Protein AF-A0A5J4UKN9-F1 (afdb_monomer_lite)

Secondary structure (DSSP, 8-state):
------------EEE-TTT--EEEGGGHHHHHHHHHS--------------PPPPP------PPPPPPPPP----PPPPPPP--------------------------EEEEEEEGGGTT-EEEEES--TT-BHHHHHHHHHHHTTEEEEEEEEE-TTSPEEEEEEETTEEEE-TTSS---B--STTSSPEEEEEEEEEETTEEEEESSTTS-SEEEEE--TT-BHHHHHHHHHHHH---GGG-EEEEEETTEEEE--TTSBTGGGT--TT--EEEE-S-EEEEEE-TTSPEEEEEE-TT-BHHHHHHHHHHHTT---TTEEEEETTEEPPTTSBGGG----TTT--EEEEE---------GGGG--

Foldseek 3Di:
DDDPDDDPPDAFWDADPVPRDTDRLVCNVVVVVVVVPPPDDDDDDDDDDDDDDDDDDDDDDDDDDDDDDDDDDDDDDDDDDDDDDDDDDDDDDDDDPDDPPPPPPDWQKAKEAETDPRHPDIDIDTDDDQQDFVQNVVLVVCVVQQFQWWWKWWQAPSRDIWIFTAGNVGTPDTPCVVPSDGNPPRSPPHIYMYTQDTAHPQWAWEAADPVSNDIDTFRDDQQDFPLVSLVSVCVVVVDDSQLWFKWWDDPPDTDTGARGDGNVVVVHDRDTYMYTDRAWDWAWEQEPVRDIDIDTFGQNAFQLNVLVVRCVVVVHDLPQKAKDKPNHGDDRRDGNSRDDDDRPPIYIYIDGDDDDDDDDDPVVVPD

Sequence (367 aa):
MLKKTSVEIAADLIPCETCRKQIPFSQYQEHYNSHLAPRRGRPERAQHIQLPAPKQDRKSQIIPPPFPKQQLQILTQQTITQSKSMVLGPKPKEVQPQIPKQRITFKAVLNIAFVGDRTGQSMQMENINQKMTYVDVANYILQQLDAEFIKMSFVAENGNAIQLYMNRQGIKEGNGQERVELLTGFFSTQLSCKVNKCIPRGQILVYLDEDMTKYVGIPFQVEDKIVELKRKISQKLSIPVEKQRMELKLGYKKVVLQNNSLLRDKQISQDSEIFLLTEPRDIQIRMPNSQTVKLSVQNDEKVGDVSIRACREAKINPDGLFLYKDKIKLDENLIMGDLEWDRWHDDFTIEKKMIFVIVKTPEEEKS

Structure (mmCIF, N/CA/C/O backbone):
data_AF-A0A5J4UKN9-F1
#
_entry.id   AF-A0A5J4UKN9-F1
#
loop_
_atom_site.group_PDB
_atom_site.id
_atom_site.type_symbol
_atom_site.label_atom_id
_atom_site.label_alt_id
_atom_site.label_comp_id
_atom_site.label_asym_id
_atom_site.label_entity_id
_atom_site.label_seq_id
_atom_site.pdbx_PDB_ins_code
_atom_site.Cartn_x
_atom_site.Cartn_y
_atom_site.Cartn_z
_atom_site.occupancy
_atom_site.B_iso_or_equiv
_atom_site.auth_seq_id
_atom_site.auth_comp_id
_atom_site.auth_asym_id
_atom_site.auth_atom_id
_atom_site.pdbx_PDB_model_num
ATOM 1 N N . MET A 1 1 ? -5.752 29.432 -11.436 1.00 35.78 1 MET A N 1
ATOM 2 C CA . MET A 1 1 ? -5.407 29.747 -10.032 1.00 35.78 1 MET A CA 1
ATOM 3 C C . MET A 1 1 ? -6.427 29.081 -9.120 1.00 35.78 1 MET A C 1
ATOM 5 O O . MET A 1 1 ? -7.525 29.598 -8.966 1.00 35.78 1 MET A O 1
ATOM 9 N N . LEU A 1 2 ? -6.114 27.893 -8.600 1.00 31.00 2 LEU A N 1
ATOM 10 C CA . LEU A 1 2 ? -7.005 27.147 -7.706 1.00 31.00 2 LEU A CA 1
ATOM 11 C C . LEU A 1 2 ? -6.729 27.575 -6.261 1.00 31.00 2 LEU A C 1
ATOM 13 O O . LEU A 1 2 ? -5.606 27.445 -5.774 1.00 31.00 2 LEU A O 1
ATOM 17 N N . LYS A 1 3 ? -7.749 28.136 -5.603 1.00 35.16 3 LYS A N 1
ATOM 18 C CA . LYS A 1 3 ? -7.718 28.505 -4.185 1.00 35.16 3 LYS A CA 1
ATOM 19 C C . LYS A 1 3 ? -7.551 27.229 -3.353 1.00 35.16 3 LYS A C 1
ATOM 21 O O . LYS A 1 3 ? -8.401 26.346 -3.410 1.00 35.16 3 LYS A O 1
ATOM 26 N N . LYS A 1 4 ? -6.455 27.138 -2.593 1.00 33.44 4 LYS A N 1
ATOM 27 C CA . LYS A 1 4 ? -6.298 26.160 -1.509 1.00 33.44 4 LYS A CA 1
ATOM 28 C C . LYS A 1 4 ? -7.319 26.502 -0.428 1.00 33.44 4 LYS A C 1
ATOM 30 O O . LYS A 1 4 ? -7.150 27.492 0.277 1.00 33.44 4 LYS A O 1
ATOM 35 N N . THR A 1 5 ? -8.373 25.705 -0.317 1.00 37.69 5 THR A N 1
ATOM 36 C CA . THR A 1 5 ? -9.265 25.738 0.840 1.00 37.69 5 THR A CA 1
ATOM 37 C C . THR A 1 5 ? -8.635 24.849 1.902 1.00 37.69 5 THR A C 1
ATOM 39 O O . THR A 1 5 ? -8.640 23.625 1.780 1.00 37.69 5 THR A O 1
ATOM 42 N N . SER A 1 6 ? -8.006 25.465 2.898 1.00 33.69 6 SER A N 1
ATOM 43 C CA . SER A 1 6 ? -7.523 24.787 4.098 1.00 33.69 6 SER A CA 1
ATOM 44 C C . SER A 1 6 ? -8.730 24.189 4.816 1.00 33.69 6 SER A C 1
ATOM 46 O O . SER A 1 6 ? -9.582 24.925 5.307 1.00 33.69 6 SER A O 1
ATOM 48 N N . VAL A 1 7 ? -8.841 22.864 4.839 1.00 38.16 7 VAL A N 1
ATOM 49 C CA . VAL A 1 7 ? -9.807 22.179 5.698 1.00 38.16 7 VAL A CA 1
ATOM 50 C C . VAL A 1 7 ? -9.222 22.218 7.108 1.00 38.16 7 VAL A C 1
ATOM 52 O O . VAL A 1 7 ? -8.273 21.494 7.402 1.00 38.16 7 VAL A O 1
ATOM 55 N N . GLU A 1 8 ? -9.731 23.112 7.956 1.00 41.47 8 GLU A N 1
ATOM 56 C CA . GLU A 1 8 ? -9.491 23.048 9.398 1.00 41.47 8 GLU A CA 1
ATOM 57 C C . GLU A 1 8 ? -10.125 21.757 9.919 1.00 41.47 8 GLU A C 1
ATOM 59 O O . GLU A 1 8 ? -11.346 21.622 9.992 1.00 41.47 8 GLU A O 1
ATOM 64 N N . ILE A 1 9 ? -9.283 20.775 10.237 1.00 46.12 9 ILE A N 1
ATOM 65 C CA . ILE A 1 9 ? -9.699 19.586 10.974 1.00 46.12 9 ILE A CA 1
ATOM 66 C C . ILE A 1 9 ? -10.078 20.085 12.368 1.00 46.12 9 ILE A C 1
ATOM 68 O O . ILE A 1 9 ? -9.205 20.463 13.150 1.00 46.12 9 ILE A O 1
ATOM 72 N N . ALA A 1 10 ? -11.380 20.147 12.651 1.00 54.09 10 ALA A N 1
ATOM 73 C CA . ALA A 1 10 ? -11.881 20.460 13.980 1.00 54.09 10 ALA A CA 1
ATOM 74 C C . ALA A 1 10 ? -11.234 19.484 14.970 1.00 54.09 10 ALA A C 1
ATOM 76 O O . ALA A 1 10 ? -11.374 18.270 14.834 1.00 54.09 10 ALA A O 1
ATOM 77 N N . ALA A 1 11 ? -10.455 20.009 15.915 1.00 66.12 11 ALA A N 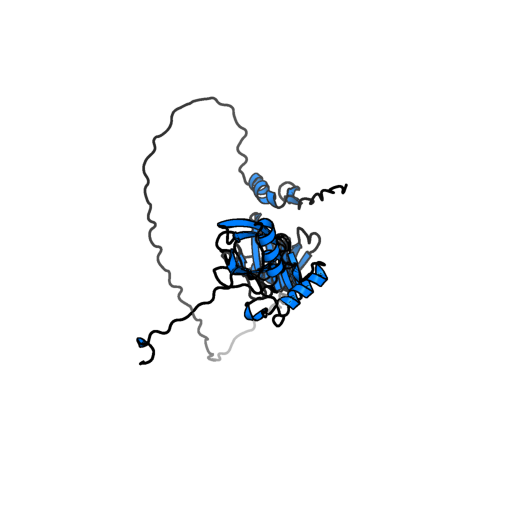1
ATOM 78 C CA . ALA A 1 11 ? -9.794 19.181 16.909 1.00 66.12 11 ALA A CA 1
ATOM 79 C C . ALA A 1 11 ? -10.853 18.390 17.696 1.00 66.12 11 ALA A C 1
ATOM 81 O O . ALA A 1 11 ? -11.825 18.976 18.169 1.00 66.12 11 ALA A O 1
ATOM 82 N N . ASP A 1 12 ? -10.657 17.076 17.841 1.00 84.75 12 ASP A N 1
ATOM 83 C CA . ASP A 1 12 ? -11.484 16.205 18.686 1.00 84.75 12 ASP A CA 1
ATOM 84 C C . ASP A 1 12 ? -11.410 16.701 20.145 1.00 84.75 12 ASP A C 1
ATOM 86 O O . ASP A 1 12 ? -10.475 16.359 20.876 1.00 84.75 12 ASP A O 1
ATOM 90 N N . LEU A 1 13 ? -12.353 17.548 20.566 1.00 88.81 13 LEU A N 1
ATOM 91 C CA . LEU A 1 13 ? -12.444 18.066 21.932 1.00 88.81 13 LEU A CA 1
ATOM 92 C C . LEU A 1 13 ? -13.276 17.116 22.807 1.00 88.81 13 LEU A C 1
ATOM 94 O O . LEU A 1 13 ? -14.374 16.716 22.425 1.00 88.81 13 LEU A O 1
ATOM 98 N N . ILE A 1 14 ? -12.773 16.794 24.000 1.00 88.56 14 ILE A N 1
ATOM 99 C CA . ILE A 1 14 ? -13.484 16.042 25.045 1.00 88.56 14 ILE A CA 1
ATOM 100 C C . ILE A 1 14 ? -13.574 16.893 26.325 1.00 88.56 14 ILE A C 1
ATOM 102 O O . ILE A 1 14 ? -12.585 17.539 26.695 1.00 88.56 14 ILE A O 1
ATOM 106 N N . PRO A 1 15 ? -14.718 16.908 27.039 1.00 90.25 15 PRO A N 1
ATOM 107 C CA . PRO A 1 15 ? -14.847 17.650 28.289 1.00 90.25 15 PRO A CA 1
ATOM 108 C C . PRO A 1 15 ? -14.078 16.974 29.434 1.00 90.25 15 PRO A C 1
ATOM 110 O O . PRO A 1 15 ? -14.243 15.788 29.695 1.00 90.25 15 PRO A O 1
ATOM 113 N N . CYS A 1 16 ? -13.269 17.744 30.166 1.00 91.06 16 CYS A N 1
ATOM 114 C CA . CYS A 1 16 ? -12.619 17.285 31.394 1.00 91.06 16 CYS A CA 1
ATOM 115 C C . CYS A 1 16 ? -13.633 17.139 32.536 1.00 91.06 16 CYS A C 1
ATOM 117 O O . CYS A 1 16 ? -14.316 18.101 32.885 1.00 91.06 16 CYS A O 1
ATOM 119 N N . GLU A 1 17 ? -13.671 15.983 33.192 1.00 86.19 17 GLU A N 1
ATOM 120 C CA . GLU A 1 17 ? -14.607 15.725 34.298 1.00 86.19 17 GLU A CA 1
ATOM 121 C C . GLU A 1 17 ? -14.341 16.598 35.538 1.00 86.19 17 GLU A C 1
ATOM 123 O O . GLU A 1 17 ? -15.277 17.012 36.222 1.00 86.19 17 GLU A O 1
ATOM 128 N N . THR A 1 18 ? -13.079 16.962 35.790 1.00 89.81 18 THR A N 1
ATOM 129 C CA . THR A 1 18 ? -12.681 17.755 36.965 1.00 89.81 18 THR A CA 1
ATOM 130 C C . THR A 1 18 ? -13.000 19.243 36.817 1.00 89.81 18 THR A C 1
ATOM 132 O O . THR A 1 18 ? -13.413 19.888 37.779 1.00 89.81 18 THR A O 1
ATOM 135 N N . CYS A 1 19 ? -12.797 19.824 35.627 1.00 93.75 19 CYS A N 1
ATOM 136 C CA . CYS A 1 19 ? -12.916 21.277 35.423 1.00 93.75 19 CYS A CA 1
ATOM 137 C C . CYS A 1 19 ? -13.874 21.709 34.304 1.00 93.75 19 CYS A C 1
ATOM 139 O O . CYS A 1 19 ? -14.034 22.908 34.075 1.00 93.75 19 CYS A O 1
ATOM 141 N N . ARG A 1 20 ? -14.506 20.756 33.609 1.00 91.50 20 ARG A N 1
ATOM 142 C CA . ARG A 1 20 ? -15.480 20.948 32.517 1.00 91.50 20 ARG A CA 1
ATOM 143 C C . ARG A 1 20 ? -14.973 21.721 31.294 1.00 91.50 20 ARG A C 1
ATOM 145 O O . ARG A 1 20 ? -15.771 22.130 30.455 1.00 91.50 20 ARG A O 1
ATOM 152 N N . LYS A 1 21 ? -13.658 21.918 31.161 1.00 92.81 21 LYS A N 1
ATOM 153 C CA . LYS A 1 21 ? -13.055 22.513 29.958 1.00 92.81 21 LYS A CA 1
ATOM 154 C C . LYS A 1 21 ? -13.048 21.508 28.807 1.00 92.81 21 LYS A C 1
ATOM 156 O O . LYS A 1 21 ? -12.831 20.324 29.039 1.00 92.81 21 LYS A O 1
ATOM 161 N N . GLN A 1 22 ? -13.246 21.999 27.586 1.00 94.12 22 GLN A N 1
ATOM 162 C CA . GLN A 1 22 ? -13.090 21.223 26.355 1.00 94.12 22 GLN A CA 1
ATOM 163 C C . GLN A 1 22 ? -11.601 21.113 26.016 1.00 94.12 22 GLN A C 1
ATOM 165 O O . GLN A 1 22 ? -10.953 22.136 25.794 1.00 94.12 22 GLN A O 1
ATOM 170 N N . ILE A 1 23 ? -11.053 19.899 26.020 1.00 93.12 23 ILE A N 1
ATOM 171 C CA . ILE A 1 23 ? -9.620 19.640 25.836 1.00 93.12 23 ILE A CA 1
ATOM 172 C C . ILE A 1 23 ? -9.425 18.757 24.600 1.00 93.12 23 ILE A C 1
ATOM 174 O O . ILE A 1 23 ? -10.137 17.760 24.472 1.00 93.12 23 ILE A O 1
ATOM 178 N N . PRO A 1 24 ? -8.474 19.064 23.699 1.00 92.19 24 PRO A N 1
ATOM 179 C CA . PRO A 1 24 ? -8.130 18.160 22.606 1.00 92.19 24 PRO A CA 1
ATOM 180 C C . PRO A 1 24 ? -7.752 16.774 23.133 1.00 92.19 24 PRO A C 1
ATOM 182 O O . PRO A 1 24 ? -6.987 16.671 24.093 1.00 92.19 24 PRO A O 1
ATOM 185 N N . PHE A 1 25 ? -8.229 15.705 22.490 1.00 85.69 25 PHE A N 1
ATOM 186 C CA . PHE A 1 25 ? -7.988 14.327 22.936 1.00 85.69 25 PHE A CA 1
ATOM 187 C C . PHE A 1 25 ? -6.499 14.026 23.167 1.00 85.69 25 PHE A C 1
ATOM 189 O O . PHE A 1 25 ? -6.131 13.406 24.162 1.00 85.69 25 PHE A O 1
ATOM 196 N N . SER A 1 26 ? -5.626 14.535 22.294 1.00 84.19 26 SER A N 1
ATOM 197 C CA . SER A 1 26 ? -4.169 14.383 22.399 1.00 84.19 26 SER A CA 1
ATOM 198 C C . SER A 1 26 ? -3.547 15.050 23.632 1.00 84.19 26 SER A C 1
ATOM 200 O O . SER A 1 26 ? -2.458 14.659 24.039 1.00 84.19 26 SER A O 1
ATOM 202 N N . GLN A 1 27 ? -4.221 16.033 24.235 1.00 92.25 27 GLN A N 1
ATOM 203 C CA . GLN A 1 27 ? -3.745 16.806 25.389 1.00 92.25 27 GLN A CA 1
ATOM 204 C C . GLN A 1 27 ? -4.460 16.429 26.696 1.00 92.25 27 GLN A C 1
ATOM 206 O O . GLN A 1 27 ? -4.145 16.976 27.756 1.00 92.25 27 GLN A O 1
ATOM 211 N N . TYR A 1 28 ? -5.419 15.496 26.653 1.00 90.38 28 TYR A N 1
ATOM 212 C CA . TYR A 1 28 ? -6.246 15.168 27.813 1.00 90.38 28 TYR A CA 1
ATOM 213 C C . TYR A 1 28 ? -5.419 14.629 28.990 1.00 90.38 28 TYR A C 1
ATOM 215 O O . TYR A 1 28 ? -5.652 15.032 30.127 1.00 90.38 28 TYR A O 1
ATOM 223 N N . GLN A 1 29 ? -4.405 13.793 28.736 1.00 83.38 29 GLN A N 1
ATOM 224 C CA . GLN A 1 29 ? -3.554 13.233 29.796 1.00 83.38 29 GLN A CA 1
ATOM 225 C C . GLN A 1 29 ? -2.730 14.309 30.516 1.00 83.38 29 GLN A C 1
ATOM 227 O O . GLN A 1 29 ? -2.662 14.324 31.744 1.00 83.38 29 GLN A O 1
ATOM 232 N N . GLU A 1 30 ? -2.111 15.221 29.766 1.00 89.19 30 GLU A N 1
ATOM 233 C CA . GLU A 1 30 ? -1.330 16.321 30.338 1.00 89.19 30 GLU A CA 1
ATOM 234 C C . GLU A 1 30 ? -2.228 17.245 31.170 1.00 89.19 30 GLU A C 1
ATOM 236 O O . GLU A 1 30 ? -1.898 17.601 32.305 1.00 89.19 30 GLU A O 1
ATOM 241 N N . HIS A 1 31 ? -3.421 17.544 30.652 1.00 93.94 31 HIS A N 1
ATOM 242 C CA . HIS A 1 31 ? -4.433 18.292 31.379 1.00 93.94 31 HIS A CA 1
ATOM 243 C C . HIS A 1 31 ? -4.889 17.572 32.659 1.00 93.94 31 HIS A C 1
ATOM 245 O O . HIS A 1 31 ? -4.967 18.194 33.718 1.00 93.94 31 HIS A O 1
ATOM 251 N N . TYR A 1 32 ? -5.162 16.269 32.598 1.00 90.62 32 TYR A N 1
ATOM 252 C CA . TYR A 1 32 ? -5.580 15.470 33.752 1.00 90.62 32 TYR A CA 1
ATOM 253 C C . TYR A 1 32 ? -4.502 15.441 34.843 1.00 90.62 32 TYR A C 1
ATOM 255 O O . TYR A 1 32 ? -4.793 15.682 36.016 1.00 90.62 32 TYR A O 1
ATOM 263 N N . ASN A 1 33 ? -3.236 15.275 34.452 1.00 88.06 33 ASN A N 1
ATOM 264 C CA . ASN A 1 33 ? -2.096 15.310 35.368 1.00 88.06 33 ASN A CA 1
ATOM 265 C C . ASN A 1 33 ? -1.963 16.659 36.099 1.00 88.06 33 ASN A C 1
ATOM 267 O O . ASN A 1 33 ? -1.509 16.691 37.244 1.00 88.06 33 ASN A O 1
ATOM 271 N N . SER A 1 34 ? -2.404 17.766 35.487 1.00 92.62 34 SER A N 1
ATOM 272 C CA . SER A 1 34 ? -2.417 19.084 36.142 1.00 92.62 34 SER A CA 1
ATOM 273 C C . SER A 1 34 ? -3.373 19.158 37.342 1.00 92.62 34 SER A C 1
ATOM 275 O O . SER A 1 34 ? -3.136 19.946 38.256 1.00 92.62 34 SER A O 1
ATOM 277 N N . HIS A 1 35 ? -4.410 18.309 37.385 1.00 91.19 35 HIS A N 1
ATOM 278 C CA . HIS A 1 35 ? -5.321 18.198 38.533 1.00 91.19 35 HIS A CA 1
ATOM 279 C C . HIS A 1 35 ? -4.769 17.296 39.638 1.00 91.19 35 HIS A C 1
ATOM 281 O O . HIS A 1 35 ? -5.090 17.501 40.806 1.00 91.19 35 HIS A O 1
ATOM 287 N N . LEU A 1 36 ? -3.943 16.309 39.275 1.00 83.06 36 LEU A N 1
ATOM 288 C CA . LEU A 1 36 ? -3.308 15.386 40.220 1.00 83.06 36 LEU A CA 1
ATOM 289 C C . LEU A 1 36 ? -2.081 15.987 40.908 1.00 83.06 36 LEU A C 1
ATOM 291 O O . LEU A 1 36 ? -1.686 15.524 41.980 1.00 83.06 36 LEU A O 1
ATOM 295 N N . ALA A 1 37 ? -1.460 17.003 40.303 1.00 76.50 37 ALA A N 1
ATOM 296 C CA . ALA A 1 37 ? -0.334 17.684 40.913 1.00 76.50 37 ALA A CA 1
ATOM 297 C C . ALA A 1 37 ? -0.777 18.300 42.256 1.00 76.50 37 ALA A C 1
ATOM 299 O O . ALA A 1 37 ? -1.713 19.108 42.278 1.00 76.50 37 ALA A O 1
ATOM 300 N N . PRO A 1 38 ? -0.127 17.958 43.388 1.00 62.75 38 PRO A N 1
ATOM 301 C CA . PRO A 1 38 ? -0.438 18.586 44.662 1.00 62.75 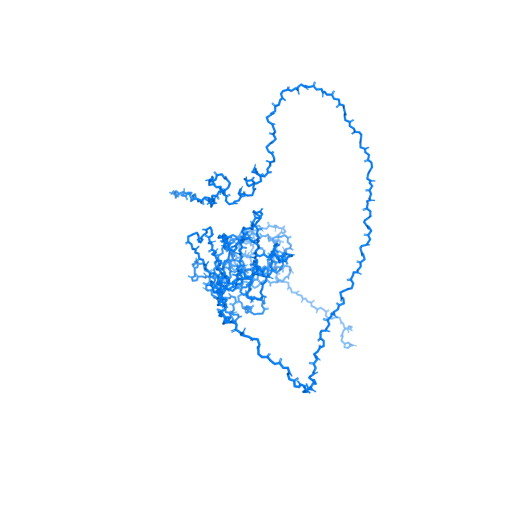38 PRO A CA 1
ATOM 302 C C . PRO A 1 38 ? -0.287 20.091 44.480 1.00 62.75 38 PRO A C 1
ATOM 304 O O . PRO A 1 38 ? 0.728 20.539 43.940 1.00 62.75 38 PRO A O 1
ATOM 307 N N . ARG A 1 39 ? -1.304 20.859 44.898 1.00 53.78 39 ARG A N 1
ATOM 308 C CA . ARG A 1 39 ? -1.273 22.326 44.910 1.00 53.78 39 ARG A CA 1
ATOM 309 C C . ARG A 1 39 ? -0.045 22.759 45.705 1.00 53.78 39 ARG A C 1
ATOM 311 O O . ARG A 1 39 ? -0.112 22.896 46.924 1.00 53.78 39 ARG A O 1
ATOM 318 N N . ARG A 1 40 ? 1.096 22.924 45.030 1.00 48.59 40 ARG A N 1
ATOM 319 C CA . ARG A 1 40 ? 2.296 23.473 45.646 1.00 48.59 40 ARG A CA 1
ATOM 320 C C . ARG A 1 40 ? 1.904 24.864 46.099 1.00 48.59 40 ARG A C 1
ATOM 322 O O . ARG A 1 40 ? 1.420 25.670 45.303 1.00 48.59 40 ARG A O 1
ATOM 329 N N . GLY A 1 41 ? 2.019 25.065 47.407 1.00 45.50 41 GLY A N 1
ATOM 330 C CA . GLY A 1 41 ? 1.724 26.322 48.058 1.00 45.50 41 GLY A CA 1
ATOM 331 C C . GLY A 1 41 ? 2.356 27.477 47.294 1.00 45.50 41 GLY A C 1
ATOM 332 O O . GLY A 1 41 ? 3.461 27.380 46.761 1.00 45.50 41 GLY A O 1
ATOM 333 N N . ARG A 1 42 ? 1.575 28.549 47.226 1.00 43.06 42 ARG A N 1
ATOM 334 C CA . ARG A 1 42 ? 1.957 29.920 46.891 1.00 43.06 42 ARG A CA 1
ATOM 335 C C . ARG A 1 42 ? 3.453 30.175 47.191 1.00 43.06 42 ARG A C 1
ATOM 337 O O . ARG A 1 42 ? 3.863 29.925 48.321 1.00 43.06 42 ARG A O 1
ATOM 344 N N . PRO A 1 43 ? 4.263 30.667 46.237 1.00 42.50 43 PRO A N 1
ATOM 345 C CA . PRO A 1 43 ? 5.682 30.885 46.485 1.00 42.50 43 PRO A CA 1
ATOM 346 C C . PRO A 1 43 ? 5.867 32.067 47.443 1.00 42.50 43 PRO A C 1
ATOM 348 O O . PRO A 1 43 ? 5.555 33.210 47.102 1.00 42.50 43 PRO A O 1
ATOM 351 N N . GLU A 1 44 ? 6.374 31.791 48.644 1.00 37.84 44 GLU A N 1
ATOM 352 C CA . GLU A 1 44 ? 6.987 32.810 49.490 1.00 37.84 44 GLU A CA 1
ATOM 353 C C . GLU A 1 44 ? 8.339 33.226 48.899 1.00 37.84 44 GLU A C 1
ATOM 355 O O . GLU A 1 44 ? 9.157 32.408 48.476 1.00 37.84 44 GLU A O 1
ATOM 360 N N . ARG A 1 45 ? 8.550 34.542 48.851 1.00 45.78 45 ARG A N 1
ATOM 361 C CA . ARG A 1 45 ? 9.815 35.196 48.512 1.00 45.78 45 ARG A CA 1
ATOM 362 C C . ARG A 1 45 ? 10.881 34.876 49.569 1.00 45.78 45 ARG A C 1
ATOM 364 O O . ARG A 1 45 ? 10.731 35.322 50.698 1.00 45.78 45 ARG A O 1
ATOM 371 N N . ALA A 1 46 ? 11.999 34.270 49.171 1.00 37.22 46 ALA A N 1
ATOM 372 C CA . ALA A 1 46 ? 13.325 34.454 49.787 1.00 37.22 46 ALA A CA 1
ATOM 373 C C . ALA A 1 46 ? 14.395 33.917 48.813 1.00 37.22 46 ALA A C 1
ATOM 375 O O . ALA A 1 46 ? 14.344 32.763 48.409 1.00 37.22 46 ALA A O 1
ATOM 376 N N . GLN A 1 47 ? 15.132 34.804 48.144 1.00 37.31 47 GLN A N 1
ATOM 377 C CA . GLN A 1 47 ? 16.500 35.243 48.463 1.00 37.31 47 GLN A CA 1
ATOM 378 C C . GLN A 1 47 ? 17.608 34.238 48.092 1.00 37.31 47 GLN A C 1
ATOM 380 O O . GLN A 1 47 ? 17.703 33.127 48.598 1.00 37.31 47 GLN A O 1
ATOM 385 N N . HIS A 1 48 ? 18.445 34.718 47.169 1.00 41.09 48 HIS A N 1
ATOM 386 C CA . HIS A 1 48 ? 19.686 34.150 46.659 1.00 41.09 48 HIS A CA 1
ATOM 387 C C . HIS A 1 48 ? 20.645 33.701 47.769 1.00 41.09 48 HIS A C 1
ATOM 389 O O . HIS A 1 48 ? 21.127 34.540 48.524 1.00 41.09 48 HIS A O 1
ATOM 395 N N . ILE A 1 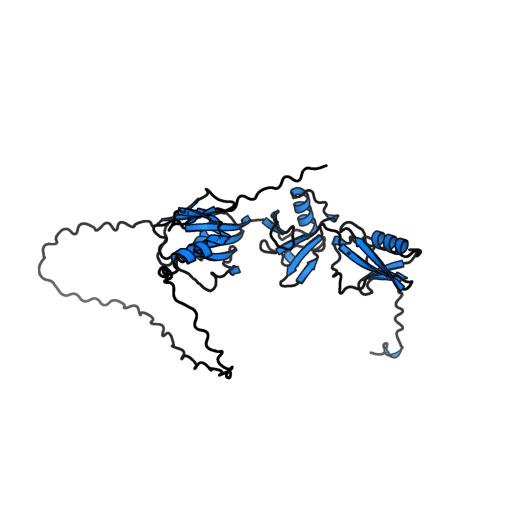49 ? 21.038 32.425 47.751 1.00 36.06 49 ILE A N 1
ATOM 396 C CA . ILE A 1 49 ? 22.339 31.965 48.254 1.00 36.06 49 ILE A CA 1
ATOM 397 C C . ILE A 1 49 ? 22.892 30.944 47.248 1.00 36.06 49 ILE A C 1
ATOM 399 O O . ILE A 1 49 ? 22.300 29.892 47.020 1.00 36.06 49 ILE A O 1
ATOM 403 N N . GLN A 1 50 ? 24.015 31.290 46.613 1.00 40.72 50 GLN A N 1
ATOM 404 C CA . GLN A 1 50 ? 24.851 30.394 45.807 1.00 40.72 50 GLN A CA 1
ATOM 405 C C . GLN A 1 50 ? 25.826 29.656 46.724 1.00 40.72 50 GLN A C 1
ATOM 407 O O . GLN A 1 50 ? 26.580 30.318 47.426 1.00 40.72 50 GLN A O 1
ATOM 412 N N . LEU A 1 51 ? 25.881 28.324 46.644 1.00 36.50 51 LEU A N 1
ATOM 413 C CA . LEU A 1 51 ? 27.023 27.502 47.071 1.00 36.50 51 LEU A CA 1
ATOM 414 C C . LEU A 1 51 ? 27.115 26.230 46.187 1.00 36.50 51 LEU A C 1
ATOM 416 O O . LEU A 1 51 ? 26.149 25.902 45.496 1.00 36.50 51 LEU A O 1
ATOM 420 N N . PRO A 1 52 ? 28.295 25.582 46.114 1.00 38.28 52 PRO A N 1
ATOM 421 C CA . PRO A 1 52 ? 28.856 25.083 44.861 1.00 38.28 52 PRO A CA 1
ATOM 422 C C . PRO A 1 52 ? 28.623 23.589 44.593 1.00 38.28 52 PRO A C 1
ATOM 424 O O . PRO A 1 52 ? 28.171 22.823 45.440 1.00 38.28 52 PRO A O 1
ATOM 427 N N . ALA A 1 53 ? 28.978 23.207 43.365 1.00 42.41 53 ALA A N 1
ATOM 428 C CA . ALA A 1 53 ? 28.832 21.891 42.754 1.00 42.41 53 ALA A CA 1
ATOM 429 C C . ALA A 1 53 ? 29.434 20.721 43.564 1.00 42.41 53 ALA A C 1
ATOM 431 O O . ALA A 1 53 ? 30.574 20.825 44.031 1.00 42.41 53 ALA A O 1
ATOM 432 N N . PRO A 1 54 ? 28.748 19.561 43.631 1.00 41.03 54 PRO A N 1
ATOM 433 C CA . PRO A 1 54 ? 29.348 18.322 44.088 1.00 41.03 54 PRO A CA 1
ATOM 434 C C . PRO A 1 54 ? 29.957 17.525 42.927 1.00 41.03 54 PRO A C 1
ATOM 436 O O . PRO A 1 54 ? 29.455 17.482 41.803 1.00 41.03 54 PRO A O 1
ATOM 439 N N . LYS A 1 55 ? 31.087 16.903 43.257 1.00 36.81 55 LYS A N 1
ATOM 440 C CA . LYS A 1 55 ? 31.945 16.077 42.411 1.00 36.81 55 LYS A CA 1
ATOM 441 C C . LYS A 1 55 ? 31.231 14.796 41.967 1.00 36.81 55 LYS A C 1
ATOM 443 O O . LYS A 1 55 ? 30.433 14.226 42.704 1.00 36.81 55 LYS A O 1
ATOM 448 N N . GLN A 1 56 ? 31.571 14.357 40.757 1.00 41.94 56 GLN A N 1
ATOM 449 C CA . GLN A 1 56 ? 31.220 13.053 40.206 1.00 41.94 56 GLN A CA 1
ATOM 450 C C . GLN A 1 56 ? 31.831 11.946 41.062 1.00 41.94 56 GLN A C 1
ATOM 452 O O . GLN A 1 56 ? 33.045 11.944 41.260 1.00 41.94 56 GLN A O 1
ATOM 457 N N . ASP A 1 57 ? 31.014 10.981 41.485 1.00 37.38 57 ASP A N 1
ATOM 458 C CA . ASP A 1 57 ? 31.524 9.700 41.948 1.00 37.38 57 ASP A CA 1
ATOM 459 C C . ASP A 1 57 ? 30.765 8.496 41.380 1.00 37.38 57 ASP A C 1
ATOM 461 O O . ASP A 1 57 ? 29.577 8.515 41.064 1.00 37.38 57 ASP A O 1
ATOM 465 N N . ARG A 1 58 ? 31.597 7.477 41.199 1.00 38.44 58 ARG A N 1
ATOM 466 C CA . ARG A 1 58 ? 31.505 6.165 40.560 1.00 38.44 58 ARG A CA 1
ATOM 467 C C . ARG A 1 58 ? 30.176 5.394 40.589 1.00 38.44 58 ARG A C 1
ATOM 469 O O . ARG A 1 58 ? 29.554 5.167 41.618 1.00 38.44 58 ARG A O 1
ATOM 476 N N . LYS A 1 59 ? 29.909 4.808 39.413 1.00 39.44 59 LYS A N 1
ATOM 477 C CA . LYS A 1 59 ? 29.072 3.630 39.130 1.00 39.44 59 LYS A CA 1
ATOM 478 C C . LYS A 1 59 ? 29.200 2.541 40.208 1.00 39.44 59 LYS A C 1
ATOM 480 O O . LYS A 1 59 ? 30.294 2.028 40.434 1.00 39.44 59 LYS A O 1
ATOM 485 N N . SER A 1 60 ? 28.069 2.102 40.754 1.00 35.69 60 SER A N 1
ATOM 486 C CA . SER A 1 60 ? 27.929 0.813 41.442 1.00 35.69 60 SER A CA 1
ATOM 487 C C . SER A 1 60 ? 26.829 0.020 40.738 1.00 35.69 60 SER A C 1
ATOM 489 O O . SER A 1 60 ? 25.679 0.449 40.687 1.00 35.69 60 SER A O 1
ATOM 491 N N . GLN A 1 61 ? 27.201 -1.110 40.136 1.00 37.81 61 GLN A N 1
ATOM 492 C CA . GLN A 1 61 ? 26.268 -2.100 39.606 1.00 37.81 61 GLN A CA 1
ATOM 493 C C . GLN A 1 61 ? 25.593 -2.804 40.787 1.00 37.81 61 GLN A C 1
ATOM 495 O O . GLN A 1 61 ? 26.269 -3.436 41.595 1.00 37.81 61 GLN A O 1
ATOM 500 N N . ILE A 1 62 ? 24.270 -2.693 40.882 1.00 36.47 62 ILE A N 1
ATOM 501 C CA . ILE A 1 62 ? 23.458 -3.487 41.804 1.00 36.47 62 ILE A CA 1
ATOM 502 C C . ILE A 1 62 ? 22.920 -4.677 41.010 1.00 36.47 62 ILE A C 1
ATOM 504 O O . ILE A 1 62 ? 22.129 -4.511 40.083 1.00 36.47 62 ILE A O 1
ATOM 508 N N . ILE A 1 63 ? 23.388 -5.871 41.367 1.00 43.81 63 ILE A N 1
ATOM 509 C CA . ILE A 1 63 ? 22.844 -7.154 40.919 1.00 43.81 63 ILE A CA 1
ATOM 510 C C . ILE A 1 63 ? 21.613 -7.449 41.793 1.00 43.81 63 ILE A C 1
ATOM 512 O O . ILE A 1 63 ? 21.759 -7.485 43.017 1.00 43.81 63 ILE A O 1
ATOM 516 N N . PRO A 1 64 ? 20.410 -7.658 41.229 1.00 47.16 64 PRO A N 1
ATOM 517 C CA . PRO A 1 64 ? 19.263 -8.095 42.015 1.00 47.16 64 PRO A CA 1
ATOM 518 C C . PRO A 1 64 ? 19.352 -9.604 42.331 1.00 47.16 64 PRO A C 1
ATOM 520 O O . PRO A 1 64 ? 19.789 -10.383 41.479 1.00 47.16 64 PRO A O 1
ATOM 523 N N . PRO A 1 65 ? 18.934 -10.047 43.532 1.00 45.12 65 PRO A N 1
ATOM 524 C CA . PRO A 1 65 ? 18.899 -11.463 43.886 1.00 45.12 65 PRO A CA 1
ATOM 525 C C . PRO A 1 65 ? 17.735 -12.196 43.187 1.00 45.12 65 PRO A C 1
ATOM 527 O O . PRO A 1 65 ? 16.717 -11.577 42.862 1.00 45.12 65 PRO A O 1
ATOM 530 N N . PRO A 1 66 ? 17.848 -13.519 42.964 1.00 45.69 66 PRO A N 1
ATOM 531 C CA . PRO A 1 66 ? 16.822 -14.297 42.283 1.00 45.69 66 PRO A CA 1
ATOM 532 C C . PRO A 1 66 ? 15.632 -14.574 43.212 1.00 45.69 66 PRO A C 1
ATOM 534 O O . PRO A 1 66 ? 15.796 -15.040 44.339 1.00 45.69 66 PRO A O 1
ATOM 537 N N . PHE A 1 67 ? 14.419 -14.321 42.719 1.00 40.47 67 PHE A N 1
ATOM 538 C CA . PHE A 1 67 ? 13.179 -14.695 43.399 1.00 40.47 67 PHE A CA 1
ATOM 539 C C . PHE A 1 67 ? 12.928 -16.215 43.320 1.00 40.47 67 PHE A C 1
ATOM 541 O O . PHE A 1 67 ? 13.156 -16.821 42.267 1.00 40.47 67 PHE A O 1
ATOM 548 N N . PRO A 1 68 ? 12.424 -16.849 44.396 1.00 44.44 68 PRO A N 1
ATOM 549 C CA . PRO A 1 68 ? 12.125 -18.274 44.407 1.00 44.44 68 PRO A CA 1
ATOM 550 C C . PRO A 1 68 ? 10.791 -18.585 43.712 1.00 44.44 68 PRO A C 1
ATOM 552 O O . PRO A 1 68 ? 9.772 -17.931 43.929 1.00 44.44 68 PRO A O 1
ATOM 555 N N . LYS A 1 69 ? 10.809 -19.641 42.893 1.00 41.12 69 LYS A N 1
ATOM 556 C CA . LYS A 1 69 ? 9.639 -20.246 42.245 1.00 41.12 69 LYS A CA 1
ATOM 557 C C . LYS A 1 69 ? 8.704 -20.830 43.309 1.00 41.12 69 LYS A C 1
ATOM 559 O O . LYS A 1 69 ? 9.086 -21.777 43.993 1.00 41.12 69 LYS A O 1
ATOM 564 N N . GLN A 1 70 ? 7.478 -20.321 43.414 1.00 36.06 70 GLN A N 1
ATOM 565 C CA . GLN A 1 70 ? 6.412 -20.995 44.155 1.00 36.06 70 GLN A CA 1
ATOM 566 C C . GLN A 1 70 ? 5.613 -21.899 43.212 1.00 36.06 70 GLN A C 1
ATOM 568 O O . GLN A 1 70 ? 5.087 -21.466 42.189 1.00 36.06 70 GLN A O 1
ATOM 573 N N . GLN A 1 71 ? 5.585 -23.182 43.569 1.00 34.41 71 GLN A N 1
ATOM 574 C CA . GLN A 1 71 ? 4.784 -24.233 42.957 1.00 34.41 71 GLN A CA 1
ATOM 575 C C . GLN A 1 71 ? 3.309 -24.028 43.315 1.00 34.41 71 GLN A C 1
ATOM 577 O O . GLN A 1 71 ? 2.950 -23.986 44.490 1.00 34.41 71 GLN A O 1
ATOM 582 N N . LEU A 1 72 ? 2.452 -23.939 42.300 1.00 31.84 72 LEU A N 1
ATOM 583 C CA . LEU A 1 72 ? 1.004 -23.977 42.464 1.00 31.84 72 LEU A CA 1
ATOM 584 C C . LEU A 1 72 ? 0.572 -25.453 42.527 1.00 31.84 72 LEU A C 1
ATOM 586 O O . LEU A 1 72 ? 0.581 -26.149 41.512 1.00 31.84 72 LEU A O 1
ATOM 590 N N . GLN A 1 73 ? 0.243 -25.950 43.722 1.00 35.69 73 GLN A N 1
ATOM 591 C CA . GLN A 1 73 ? -0.393 -27.258 43.886 1.00 35.69 73 GLN A CA 1
ATOM 592 C C . GLN A 1 73 ? -1.876 -27.162 43.515 1.00 35.69 73 GLN A C 1
ATOM 594 O O . GLN A 1 73 ? -2.627 -26.336 44.031 1.00 35.69 73 GLN A O 1
ATOM 599 N N . ILE A 1 74 ? -2.274 -28.030 42.590 1.00 32.84 74 ILE A N 1
ATOM 600 C CA . ILE A 1 74 ? -3.633 -28.209 42.088 1.00 32.84 74 ILE A CA 1
ATOM 601 C C . ILE A 1 74 ? -4.424 -29.001 43.135 1.00 32.84 74 ILE A C 1
ATOM 603 O O . ILE A 1 74 ? -4.143 -30.176 43.365 1.00 32.84 74 ILE A O 1
ATOM 607 N N . LEU A 1 75 ? -5.426 -28.373 43.757 1.00 31.66 75 LEU A N 1
ATOM 608 C CA . LEU A 1 75 ? -6.391 -29.055 44.618 1.00 31.66 75 LEU A CA 1
ATOM 609 C C . LEU A 1 75 ? -7.540 -29.593 43.748 1.00 31.66 75 LEU A C 1
ATOM 611 O O . LEU A 1 75 ? -8.400 -28.840 43.291 1.00 31.66 75 LEU A O 1
ATOM 615 N N . THR A 1 76 ? -7.540 -30.898 43.491 1.00 33.78 76 THR A N 1
ATOM 616 C CA . THR A 1 76 ? -8.648 -31.621 42.854 1.00 33.78 76 THR A CA 1
ATOM 617 C C . THR A 1 76 ? -9.655 -32.042 43.926 1.00 33.78 76 THR A C 1
ATOM 619 O O . THR A 1 76 ? -9.313 -32.738 44.878 1.00 33.78 76 THR A O 1
ATOM 622 N N . GLN A 1 77 ? -10.905 -31.594 43.791 1.00 36.06 77 GLN A N 1
ATOM 623 C CA . GLN A 1 77 ? -12.014 -32.025 44.644 1.00 36.06 77 GLN A CA 1
ATOM 624 C C . GLN A 1 77 ? -12.492 -33.411 44.200 1.00 36.06 77 GLN A C 1
ATOM 626 O O . GLN A 1 77 ? -12.873 -33.604 43.046 1.00 36.06 77 GLN A O 1
ATOM 631 N N . GLN A 1 78 ? -12.470 -34.368 45.129 1.00 37.38 78 GLN A N 1
ATOM 632 C CA . GLN A 1 78 ? -13.073 -35.686 44.970 1.00 37.38 78 GLN A CA 1
ATOM 633 C C . GLN A 1 78 ? -14.567 -35.644 45.303 1.00 37.38 78 GLN A C 1
ATOM 635 O O . GLN A 1 78 ? -15.012 -35.026 46.269 1.00 37.38 78 GLN A O 1
ATOM 640 N N . THR A 1 79 ? -15.324 -36.334 44.462 1.00 32.12 79 THR A N 1
ATOM 641 C CA . THR A 1 79 ? -16.759 -36.588 44.536 1.00 32.12 79 THR A CA 1
ATOM 642 C C . THR A 1 79 ? -17.035 -37.627 45.628 1.00 32.12 79 THR A C 1
ATOM 644 O O . THR A 1 79 ? -16.467 -38.715 45.592 1.00 32.12 79 THR A O 1
ATOM 647 N N . ILE A 1 80 ? -17.903 -37.312 46.595 1.00 34.75 80 ILE A N 1
ATOM 648 C CA . ILE A 1 80 ? -18.372 -38.264 47.613 1.00 34.75 80 ILE A CA 1
ATOM 649 C C . ILE A 1 80 ? -19.682 -38.895 47.140 1.00 34.75 80 ILE A C 1
ATOM 651 O O . ILE A 1 80 ? -20.676 -38.204 46.904 1.00 34.75 80 ILE A O 1
ATOM 655 N N . THR A 1 81 ? -19.665 -40.220 47.024 1.00 33.03 81 THR A N 1
ATOM 656 C CA . THR A 1 81 ? -20.816 -41.083 46.760 1.00 33.03 81 THR A CA 1
ATOM 657 C C . THR A 1 81 ? -21.553 -41.421 48.058 1.00 33.03 81 THR A C 1
ATOM 659 O O . THR A 1 81 ? -20.979 -41.486 49.141 1.00 33.03 81 THR A O 1
ATOM 662 N N . GLN A 1 82 ? -22.857 -41.621 47.909 1.00 36.06 82 GLN A N 1
ATOM 663 C CA . GLN A 1 82 ? -23.887 -41.810 48.925 1.00 36.06 82 GLN A CA 1
ATOM 664 C C . GLN A 1 82 ? -23.677 -43.022 49.848 1.00 36.06 82 GLN A C 1
ATOM 666 O O . GLN A 1 82 ? -23.353 -44.113 49.385 1.00 36.06 82 GLN A O 1
ATOM 671 N N . SER A 1 83 ? -24.082 -42.883 51.113 1.00 36.19 83 SER A N 1
ATOM 672 C CA . SER A 1 83 ? -24.559 -44.015 51.914 1.00 36.19 83 SER A CA 1
ATOM 673 C C . SER A 1 83 ? -25.710 -43.606 52.839 1.00 36.19 83 SER A C 1
ATOM 675 O O . SER A 1 83 ? -25.597 -42.726 53.688 1.00 36.19 83 SER A O 1
ATOM 677 N N . LYS A 1 84 ? -26.834 -44.282 52.596 1.00 37.47 84 LYS A N 1
ATOM 678 C CA . LYS A 1 84 ? -28.126 -44.307 53.293 1.00 37.47 84 LYS A CA 1
ATOM 679 C C . LYS A 1 84 ? -27.964 -44.814 54.734 1.00 37.47 84 LYS A C 1
ATOM 681 O O . LYS A 1 84 ? -27.371 -45.868 54.925 1.00 37.47 84 LYS A O 1
ATOM 686 N N . SER A 1 85 ? -28.611 -44.181 55.711 1.00 36.81 85 SER A N 1
ATOM 687 C CA . SER A 1 85 ? -29.168 -44.904 56.865 1.00 36.81 85 SER A CA 1
ATOM 688 C C . SER A 1 85 ? -30.330 -44.127 57.491 1.00 36.81 85 SER A C 1
ATOM 690 O O . SER A 1 85 ? -30.319 -42.901 57.571 1.00 36.81 85 SER A O 1
ATOM 692 N N . MET A 1 86 ? -31.380 -44.876 57.827 1.00 39.06 86 MET A N 1
ATOM 693 C CA . MET A 1 86 ? -32.647 -44.430 58.403 1.00 39.06 86 MET A CA 1
ATOM 694 C C . MET A 1 86 ? -32.530 -44.394 59.926 1.00 39.06 86 MET A C 1
ATOM 696 O O . MET A 1 86 ? -32.137 -45.407 60.494 1.00 39.06 86 MET A O 1
ATOM 700 N N . VAL A 1 87 ? -32.970 -43.316 60.583 1.00 41.75 87 VAL A N 1
ATOM 701 C CA . VAL A 1 87 ? -33.432 -43.356 61.984 1.00 41.75 87 VAL A CA 1
ATOM 702 C C . VAL A 1 87 ? -34.581 -42.355 62.173 1.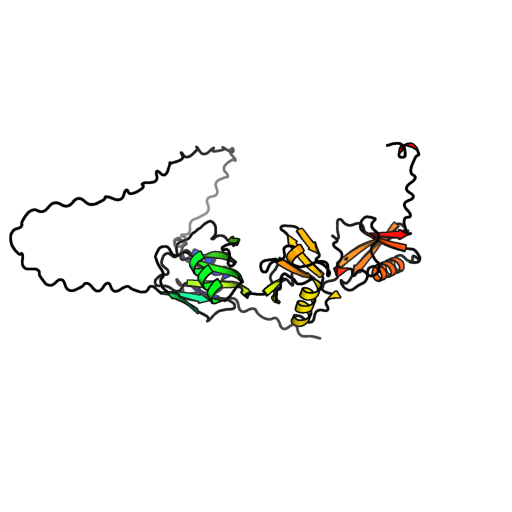00 41.75 87 VAL A C 1
ATOM 704 O O . VAL A 1 87 ? -34.556 -41.250 61.634 1.00 41.75 87 VAL A O 1
ATOM 707 N N . LEU A 1 88 ? -35.609 -42.807 62.898 1.00 40.72 88 LEU A N 1
ATOM 708 C CA . LEU A 1 88 ? -36.877 -42.144 63.204 1.00 40.72 88 LEU A CA 1
ATOM 709 C C . LEU A 1 88 ? -36.729 -40.829 63.997 1.00 40.72 88 LEU A C 1
ATOM 711 O O . LEU A 1 88 ? -35.802 -40.661 64.783 1.00 40.72 88 LEU A O 1
ATOM 715 N N . GLY A 1 89 ? -37.691 -39.921 63.782 1.00 39.16 89 GLY A N 1
ATOM 716 C CA . GLY A 1 89 ? -37.738 -38.553 64.320 1.00 39.16 89 GLY A CA 1
ATOM 717 C C . GLY A 1 89 ? -37.969 -38.415 65.832 1.00 39.16 89 GLY A C 1
ATOM 718 O O . GLY A 1 89 ? -38.127 -39.406 66.545 1.00 39.16 89 GLY A O 1
ATOM 719 N N . PRO A 1 90 ? -38.049 -37.161 66.327 1.00 48.00 90 PRO A N 1
ATOM 720 C CA . PRO A 1 90 ? -39.392 -36.638 66.604 1.00 48.00 90 PRO A CA 1
ATOM 721 C C . PRO A 1 90 ? -39.622 -35.121 66.385 1.00 48.00 90 PRO A C 1
ATOM 723 O O . PRO A 1 90 ? -38.730 -34.290 66.507 1.00 48.00 90 PRO A O 1
ATOM 726 N N . LYS A 1 91 ? -40.922 -34.832 66.216 1.00 40.09 91 LYS A N 1
ATOM 727 C CA . LYS A 1 91 ? -41.717 -33.604 66.441 1.00 40.09 91 LYS A CA 1
ATOM 728 C C . LYS A 1 91 ? -41.573 -32.384 65.499 1.00 40.09 91 LYS A C 1
ATOM 730 O O . LYS A 1 91 ? -40.474 -31.882 65.277 1.00 40.09 91 LYS A O 1
ATOM 735 N N . PRO A 1 92 ? -42.714 -31.851 65.001 1.00 43.84 92 PRO A N 1
ATOM 736 C CA . PRO A 1 92 ? -42.749 -30.725 64.075 1.00 43.84 92 PRO A CA 1
ATOM 737 C C . PRO A 1 92 ? -42.493 -29.408 64.812 1.00 43.84 92 PRO A C 1
ATOM 739 O O . PRO A 1 92 ? -43.202 -29.065 65.757 1.00 43.84 92 PRO A O 1
ATOM 742 N N . LYS A 1 93 ? -41.490 -28.656 64.352 1.00 48.62 93 LYS A N 1
ATOM 743 C CA . LYS A 1 93 ? -41.413 -27.216 64.600 1.00 48.62 93 LYS A CA 1
ATOM 744 C C . LYS A 1 93 ? -42.183 -26.511 63.493 1.00 48.62 93 LYS A C 1
ATOM 746 O O . LYS A 1 93 ? -41.972 -26.779 62.314 1.00 48.62 93 LYS A O 1
ATOM 751 N N . GLU A 1 94 ? -43.083 -25.646 63.923 1.00 50.84 94 GLU A N 1
ATOM 752 C CA . GLU A 1 94 ? -43.898 -24.738 63.131 1.00 50.84 94 GLU A CA 1
ATOM 753 C C . GLU A 1 94 ? -43.019 -23.970 62.127 1.00 50.84 94 GLU A C 1
ATOM 755 O O . GLU A 1 94 ? -42.152 -23.174 62.495 1.00 50.84 94 GLU A O 1
ATOM 760 N N . VAL A 1 95 ? -43.182 -24.295 60.843 1.00 47.56 95 VAL A N 1
ATOM 761 C CA . VAL A 1 95 ? -42.447 -23.675 59.740 1.00 47.56 95 VAL A CA 1
ATOM 762 C C . VAL A 1 95 ? -43.138 -22.356 59.423 1.00 47.56 95 VAL A C 1
ATOM 764 O O . VAL A 1 95 ? -44.212 -22.337 58.826 1.00 47.56 95 VAL A O 1
ATOM 767 N N . GLN A 1 96 ? -42.516 -21.245 59.819 1.00 57.78 96 GLN A N 1
ATOM 768 C CA . GLN A 1 96 ? -42.879 -19.934 59.289 1.00 57.78 96 GLN A CA 1
ATOM 769 C C . GLN A 1 96 ? -42.771 -19.965 57.755 1.00 57.78 96 GLN A C 1
ATOM 771 O O . GLN A 1 96 ? -41.772 -20.477 57.235 1.00 57.78 96 GLN A O 1
ATOM 776 N N . PRO A 1 97 ? -43.754 -19.421 57.015 1.00 50.53 97 PRO A N 1
ATOM 777 C CA . PRO A 1 97 ? -43.700 -19.377 55.563 1.00 50.53 97 PRO A CA 1
ATOM 778 C C . PRO A 1 97 ? -42.503 -18.525 55.133 1.00 50.53 97 PRO A C 1
ATOM 780 O O . PRO A 1 97 ? -42.499 -17.300 55.263 1.00 50.53 97 PRO A O 1
ATOM 783 N N . GLN A 1 98 ? -41.458 -19.186 54.632 1.00 52.12 98 GLN A N 1
ATOM 784 C CA . GLN A 1 98 ? -40.350 -18.509 53.975 1.00 52.12 98 GLN A CA 1
ATOM 785 C C . GLN A 1 98 ? -40.889 -17.907 52.682 1.00 52.12 98 GLN A C 1
ATOM 787 O O . GLN A 1 98 ? -41.109 -18.606 51.695 1.00 52.12 98 GLN A O 1
ATOM 792 N N . ILE A 1 99 ? -41.118 -16.596 52.713 1.00 57.84 99 ILE A N 1
ATOM 793 C CA . ILE A 1 99 ? -41.385 -15.793 51.525 1.00 57.84 99 ILE A CA 1
ATOM 794 C C . ILE A 1 99 ? -40.249 -16.092 50.534 1.00 57.84 99 ILE A C 1
ATOM 796 O O . ILE A 1 99 ? -39.079 -15.905 50.894 1.00 57.84 99 ILE A O 1
ATOM 800 N N . PRO A 1 100 ? -40.541 -16.588 49.318 1.00 51.12 100 PRO A N 1
ATOM 801 C CA . PRO A 1 100 ? -39.510 -16.872 48.336 1.00 51.12 100 PRO A CA 1
ATOM 802 C C . PRO A 1 100 ? -38.765 -15.571 48.049 1.00 51.12 100 PRO A C 1
ATOM 804 O O . PRO A 1 100 ? -39.323 -14.632 47.482 1.00 51.12 100 PRO A O 1
ATOM 807 N N . LYS A 1 101 ? -37.499 -15.501 48.477 1.00 57.00 101 LYS A N 1
ATOM 808 C CA . LYS A 1 101 ? -36.594 -14.407 48.124 1.00 57.00 101 LYS A CA 1
ATOM 809 C C . LYS A 1 101 ? -36.410 -14.451 46.611 1.00 57.00 101 LYS A C 1
ATOM 811 O O . LYS A 1 101 ? -35.550 -15.177 46.114 1.00 57.00 101 LYS A O 1
ATOM 816 N N . GLN A 1 102 ? -37.241 -13.705 45.886 1.00 51.75 102 GLN A N 1
ATOM 817 C CA . GLN A 1 102 ? -37.029 -13.418 44.476 1.00 51.75 102 GLN A CA 1
ATOM 818 C C . GLN A 1 102 ? -35.632 -12.812 44.361 1.00 51.75 102 GLN A C 1
ATOM 820 O O . GLN A 1 102 ? -35.374 -11.699 44.819 1.00 51.75 102 GLN A O 1
ATOM 825 N N . ARG A 1 103 ? -34.694 -13.587 43.811 1.00 50.91 103 ARG A N 1
ATOM 826 C CA . ARG A 1 103 ? -33.393 -13.061 43.416 1.00 50.91 103 ARG A CA 1
ATOM 827 C C . ARG A 1 103 ? -33.659 -12.126 42.251 1.00 50.91 103 ARG A C 1
ATOM 829 O O . ARG A 1 103 ? -33.821 -12.576 41.123 1.00 50.91 103 ARG A O 1
ATOM 836 N N . ILE A 1 104 ? -33.738 -10.836 42.548 1.00 54.06 104 ILE A N 1
ATOM 837 C CA . ILE A 1 104 ? -33.688 -9.786 41.540 1.00 54.06 104 ILE A CA 1
ATOM 838 C C . ILE A 1 104 ? -32.308 -9.908 40.890 1.00 54.06 104 ILE A C 1
ATOM 840 O O . ILE A 1 104 ? -31.296 -9.487 41.448 1.00 54.06 104 ILE A O 1
ATOM 844 N N . THR A 1 105 ? -32.242 -10.585 39.748 1.00 59.56 105 THR A N 1
ATOM 845 C CA . THR A 1 105 ? -31.052 -10.604 38.901 1.00 59.56 105 THR A CA 1
ATOM 846 C C . THR A 1 105 ? -30.972 -9.256 38.209 1.00 59.56 105 THR A C 1
ATOM 848 O O . THR A 1 105 ? -31.656 -9.017 37.215 1.00 59.56 105 THR A O 1
ATOM 851 N N . PHE A 1 106 ? -30.166 -8.355 38.762 1.00 63.03 106 PHE A N 1
ATOM 852 C CA . PHE A 1 106 ? -29.824 -7.106 38.099 1.00 63.03 106 PHE A CA 1
ATOM 853 C C . PHE A 1 106 ? -29.051 -7.430 36.817 1.00 63.03 106 PHE A C 1
ATOM 855 O O . PHE A 1 106 ? -27.959 -7.998 36.870 1.00 63.03 106 PHE A O 1
ATOM 862 N N . LYS A 1 107 ? -29.630 -7.097 35.660 1.00 77.44 107 LYS A N 1
ATOM 863 C CA . LYS A 1 107 ? -28.911 -7.112 34.386 1.00 77.44 107 LYS A CA 1
ATOM 864 C C . LYS A 1 107 ? -27.996 -5.891 34.350 1.00 77.44 107 LYS A C 1
ATOM 866 O O . LYS A 1 107 ? -28.473 -4.773 34.182 1.00 77.44 107 LYS A O 1
ATOM 871 N N . ALA A 1 108 ? -26.699 -6.100 34.540 1.00 85.25 108 ALA A N 1
ATOM 872 C CA . ALA A 1 108 ? -25.713 -5.048 34.334 1.00 85.25 108 ALA A CA 1
ATOM 873 C C . ALA A 1 108 ? -25.575 -4.753 32.831 1.00 85.25 108 ALA A C 1
ATOM 875 O O . ALA A 1 108 ? -25.450 -5.684 32.027 1.00 85.25 108 ALA A O 1
ATOM 876 N N . VAL A 1 109 ? -25.601 -3.468 32.473 1.00 89.56 109 VAL A N 1
ATOM 877 C CA . VAL A 1 109 ? -25.470 -2.966 31.098 1.00 89.56 109 VAL A CA 1
ATOM 878 C C . VAL A 1 109 ? -24.343 -1.938 31.062 1.00 89.56 109 VAL A C 1
ATOM 880 O O . VAL A 1 109 ? -24.326 -1.031 31.891 1.00 89.56 109 VAL A O 1
ATOM 883 N N . LEU A 1 110 ? -23.424 -2.056 30.103 1.00 90.94 110 LEU A N 1
ATOM 884 C CA . LEU A 1 110 ? -22.392 -1.048 29.829 1.00 90.94 110 LEU A CA 1
ATOM 885 C C . LEU A 1 110 ? -22.793 -0.251 28.606 1.00 90.94 110 LEU A C 1
ATOM 887 O O . LEU A 1 110 ? -23.113 -0.816 27.559 1.00 90.94 110 LEU A O 1
ATOM 891 N N . ASN A 1 111 ? -22.704 1.065 28.741 1.00 91.81 111 ASN A N 1
ATOM 892 C CA . ASN A 1 111 ? -22.853 1.985 27.629 1.00 91.81 111 ASN A CA 1
ATOM 893 C C . ASN A 1 111 ? -21.468 2.318 27.075 1.00 91.81 111 ASN A C 1
ATOM 895 O O . ASN A 1 111 ? -20.601 2.791 27.807 1.00 91.81 111 ASN A O 1
ATOM 899 N N . ILE A 1 112 ? -21.282 2.111 25.778 1.00 94.00 112 ILE A N 1
ATOM 900 C CA . ILE A 1 112 ? -20.062 2.437 25.044 1.00 94.00 112 ILE A CA 1
ATOM 901 C C . ILE A 1 112 ? -20.379 3.657 24.175 1.00 94.00 112 ILE A C 1
ATOM 903 O O . ILE A 1 112 ? -21.238 3.574 23.298 1.00 94.00 112 ILE A O 1
ATOM 907 N N . ALA A 1 113 ? -19.734 4.796 24.425 1.00 93.81 113 ALA A N 1
ATOM 908 C CA . ALA A 1 113 ? -19.778 5.962 23.539 1.00 93.81 113 ALA A CA 1
ATOM 909 C C . ALA A 1 113 ? -18.636 5.892 22.538 1.00 93.81 113 ALA A C 1
ATOM 911 O O . ALA A 1 113 ? -17.480 5.715 22.927 1.00 93.81 113 ALA A O 1
ATOM 912 N N . PHE A 1 114 ? -18.943 6.124 21.267 1.00 94.94 114 PHE A N 1
ATOM 913 C CA . PHE A 1 114 ? -17.905 6.336 20.275 1.00 94.94 114 PHE A CA 1
ATOM 914 C C . PHE A 1 114 ? -17.474 7.804 20.230 1.00 94.94 114 PHE A C 1
ATOM 916 O O . PHE A 1 114 ? -18.303 8.711 20.313 1.00 94.94 114 PHE A O 1
ATOM 923 N N . VAL A 1 115 ? -16.169 8.026 20.076 1.00 93.00 115 VAL A N 1
ATOM 924 C CA . VAL A 1 115 ? -15.551 9.352 19.901 1.00 93.00 115 VAL A CA 1
ATOM 925 C C . VAL A 1 115 ? -14.765 9.424 18.583 1.00 93.00 115 VAL A C 1
ATOM 927 O O . VAL A 1 115 ? -14.478 8.394 17.966 1.00 93.00 115 VAL A O 1
ATOM 930 N N . GLY A 1 116 ? -14.407 10.635 18.141 1.00 89.75 116 GLY A N 1
ATOM 931 C CA . GLY A 1 116 ? -13.744 10.891 16.852 1.00 89.75 116 GLY A CA 1
ATOM 932 C C . GLY A 1 116 ? -14.726 10.813 15.679 1.00 89.75 116 GLY A C 1
ATOM 933 O O . GLY A 1 116 ? -15.846 11.313 15.779 1.00 89.75 116 GLY A O 1
ATOM 934 N N . ASP A 1 117 ? -14.358 10.112 14.604 1.00 86.81 117 ASP A N 1
ATOM 935 C CA . ASP A 1 117 ? -15.169 9.987 13.374 1.00 86.81 117 ASP A CA 1
ATOM 936 C C . ASP A 1 117 ? -16.556 9.357 13.591 1.00 86.81 117 ASP A C 1
ATOM 938 O O . ASP A 1 117 ? -17.444 9.462 12.747 1.00 86.81 117 ASP A O 1
ATOM 942 N N . ARG A 1 118 ? -16.752 8.676 14.726 1.00 90.44 118 ARG A N 1
ATOM 943 C CA . ARG A 1 118 ? -18.013 8.030 15.116 1.00 90.44 118 ARG A CA 1
ATOM 944 C C . ARG A 1 118 ? -18.731 8.744 16.265 1.00 90.44 118 ARG A C 1
ATOM 946 O O . ARG A 1 118 ? -19.614 8.154 16.885 1.00 90.44 118 ARG A O 1
ATOM 953 N N . THR A 1 119 ? -18.368 9.992 16.561 1.00 91.94 119 THR A N 1
ATOM 954 C CA . THR A 1 119 ? -19.000 10.780 17.631 1.00 91.94 119 THR A CA 1
ATOM 955 C C . THR A 1 119 ? -20.521 10.824 17.463 1.00 91.94 119 THR A C 1
ATOM 957 O O . THR A 1 119 ? -21.035 11.031 16.366 1.00 91.94 119 THR A O 1
ATOM 960 N N . GLY A 1 120 ? -21.244 10.607 18.564 1.00 90.50 120 GLY A N 1
ATOM 961 C CA . GLY A 1 120 ? -22.709 10.544 18.591 1.00 90.50 120 GLY A CA 1
ATOM 962 C C . GLY A 1 120 ? -23.287 9.137 18.408 1.00 90.50 120 GLY A C 1
ATOM 963 O O . GLY A 1 120 ? -24.468 8.934 18.677 1.00 90.50 120 GLY A O 1
ATOM 964 N N . GLN A 1 121 ? -22.472 8.152 18.018 1.00 94.19 121 GLN A N 1
ATOM 965 C CA . GLN A 1 121 ? -22.862 6.742 18.052 1.00 94.19 121 GLN A CA 1
ATOM 966 C C . GLN A 1 121 ? -22.633 6.164 19.453 1.00 94.19 121 GLN A C 1
ATOM 968 O O . GLN A 1 121 ? -21.670 6.510 20.143 1.00 94.19 121 GLN A O 1
ATOM 973 N N . SER A 1 122 ? -23.490 5.232 19.859 1.00 93.94 122 SER A N 1
ATOM 974 C CA . SER A 1 122 ? -23.320 4.467 21.091 1.00 93.94 122 SER A CA 1
ATOM 975 C C . SER A 1 122 ? -23.732 3.012 20.902 1.00 93.94 122 SER A C 1
ATOM 977 O O . SER A 1 122 ? -24.424 2.655 19.949 1.00 93.94 122 SER A O 1
ATOM 979 N N . MET A 1 123 ? -23.267 2.161 21.807 1.00 94.94 123 MET A N 1
ATOM 980 C CA . MET A 1 123 ? -23.571 0.739 21.828 1.00 94.94 123 MET A CA 1
ATOM 981 C C . MET A 1 123 ? -23.819 0.302 23.267 1.00 94.94 123 MET A C 1
ATOM 983 O O . MET A 1 123 ? -23.180 0.804 24.190 1.00 94.94 123 MET A O 1
ATOM 987 N N . GLN A 1 124 ? -24.746 -0.631 23.460 1.00 93.81 124 GLN A N 1
ATOM 988 C CA . GLN A 1 124 ? -25.012 -1.230 24.763 1.00 93.81 124 GLN A CA 1
ATOM 989 C C . GLN A 1 124 ? -24.547 -2.674 24.764 1.00 93.81 124 GLN A C 1
ATOM 991 O O . GLN A 1 124 ? -24.791 -3.401 23.804 1.00 93.81 124 GLN A O 1
ATOM 996 N N . MET A 1 125 ? -23.873 -3.077 25.834 1.00 93.06 125 MET A N 1
ATOM 997 C CA . MET A 1 125 ? -23.469 -4.456 26.074 1.00 93.06 125 MET A CA 1
ATOM 998 C C . MET A 1 125 ? -24.187 -4.960 27.327 1.00 93.06 125 MET A C 1
ATOM 1000 O O . MET A 1 125 ? -24.102 -4.339 28.384 1.00 93.06 125 MET A O 1
ATOM 1004 N N . GLU A 1 126 ? -24.928 -6.060 27.209 1.00 91.69 126 GLU A N 1
ATOM 1005 C CA . GLU A 1 126 ? -25.648 -6.680 28.329 1.00 91.69 126 GLU A CA 1
ATOM 1006 C C . GLU A 1 126 ? -24.828 -7.801 28.991 1.00 91.69 126 GLU A C 1
ATOM 1008 O O . GLU A 1 126 ? -23.871 -8.319 28.417 1.00 91.69 126 GLU A O 1
ATOM 1013 N N . ASN A 1 127 ? -25.267 -8.241 30.176 1.00 88.06 127 ASN A N 1
ATOM 1014 C CA . ASN A 1 127 ? -24.751 -9.417 30.899 1.00 88.06 127 ASN A CA 1
ATOM 1015 C C . ASN A 1 127 ? -23.285 -9.298 31.335 1.00 88.06 127 ASN A C 1
ATOM 1017 O O . ASN A 1 127 ? -22.510 -10.257 31.304 1.00 88.06 127 ASN A O 1
ATOM 1021 N N . ILE A 1 128 ? -22.916 -8.105 31.781 1.00 87.81 128 ILE A N 1
ATOM 1022 C CA . ILE A 1 128 ? -21.546 -7.791 32.176 1.00 87.81 128 ILE A CA 1
ATOM 1023 C C . ILE A 1 128 ? -21.305 -8.278 33.595 1.00 87.81 128 ILE A C 1
ATOM 1025 O O . ILE A 1 128 ? -22.174 -8.203 34.464 1.00 87.81 128 ILE A O 1
ATOM 1029 N N . ASN A 1 129 ? -20.108 -8.799 33.832 1.00 86.75 129 ASN A N 1
ATOM 1030 C CA . ASN A 1 129 ? -19.692 -9.303 35.128 1.00 86.75 129 ASN A CA 1
ATOM 1031 C C . ASN A 1 129 ? -18.306 -8.764 35.507 1.00 86.75 129 ASN A C 1
ATOM 1033 O O . ASN A 1 129 ? -17.594 -8.196 34.684 1.00 86.75 129 ASN A O 1
ATOM 1037 N N . GLN A 1 130 ? -17.915 -8.982 36.762 1.00 82.56 130 GLN A N 1
ATOM 1038 C CA . GLN A 1 130 ? -16.654 -8.493 37.339 1.00 82.56 130 GLN A CA 1
ATOM 1039 C C . GLN A 1 130 ? -15.386 -9.064 36.684 1.00 82.56 130 GLN A C 1
ATOM 1041 O O . GLN A 1 130 ? -14.297 -8.577 36.963 1.00 82.56 130 GLN A O 1
ATOM 1046 N N . LYS A 1 131 ? -15.506 -10.107 35.854 1.00 87.00 131 LYS A N 1
ATOM 1047 C CA . LYS A 1 131 ? -14.387 -10.719 35.128 1.00 87.00 131 LYS A CA 1
ATOM 1048 C C . LYS A 1 131 ? -14.239 -10.177 33.705 1.00 87.00 131 LYS A C 1
ATOM 1050 O O . LYS A 1 131 ? -13.329 -10.615 33.012 1.00 87.00 131 LYS A O 1
ATOM 1055 N N . MET A 1 132 ? -15.128 -9.284 33.264 1.00 89.50 132 MET A N 1
ATOM 1056 C CA . MET A 1 132 ? -15.068 -8.722 31.919 1.00 89.50 132 MET A CA 1
ATOM 1057 C C . MET A 1 132 ? -13.864 -7.790 31.773 1.00 89.50 132 MET A C 1
ATOM 1059 O O . MET A 1 132 ? -13.518 -7.043 32.688 1.00 89.50 132 MET A O 1
ATOM 1063 N N . THR A 1 133 ? -13.241 -7.838 30.605 1.00 90.25 133 THR A N 1
ATOM 1064 C CA . THR A 1 133 ? -12.015 -7.119 30.257 1.00 90.25 133 THR A CA 1
ATOM 1065 C C . THR A 1 133 ? -12.252 -6.188 29.068 1.00 90.25 133 THR A C 1
ATOM 1067 O O . THR A 1 133 ? -13.239 -6.325 28.341 1.00 90.25 133 THR A O 1
ATOM 1070 N N . TYR A 1 134 ? -11.316 -5.276 28.797 1.00 89.00 134 TYR A N 1
ATOM 1071 C CA . TYR A 1 134 ? -11.355 -4.467 27.568 1.00 89.00 134 TYR A CA 1
ATOM 1072 C C . TYR A 1 134 ? -11.318 -5.314 26.291 1.00 89.00 134 TYR A C 1
ATOM 1074 O O . TYR A 1 134 ? -11.865 -4.907 25.270 1.00 89.00 134 TYR A O 1
ATOM 1082 N N . VAL A 1 135 ? -10.710 -6.501 26.345 1.00 90.44 135 VAL A N 1
ATOM 1083 C CA . VAL A 1 135 ? -10.644 -7.438 25.217 1.00 90.44 135 VAL A CA 1
ATOM 1084 C C .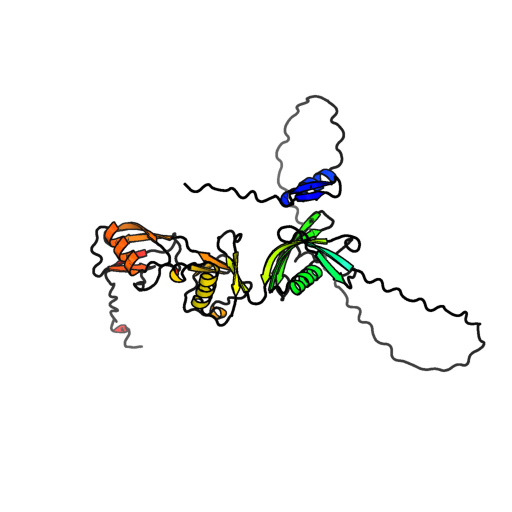 VAL A 1 135 ? -12.028 -7.991 24.896 1.00 90.44 135 VAL A C 1
ATOM 1086 O O . VAL A 1 135 ? -12.399 -8.072 23.728 1.00 90.44 135 VAL A O 1
ATOM 1089 N N . ASP A 1 136 ? -12.815 -8.319 25.921 1.00 91.62 136 ASP A N 1
ATOM 1090 C CA . ASP A 1 136 ? -14.192 -8.791 25.753 1.00 91.62 136 ASP A CA 1
ATOM 1091 C C . ASP A 1 136 ? -15.075 -7.704 25.135 1.00 91.62 136 ASP A C 1
ATOM 1093 O O . ASP A 1 136 ? -15.831 -7.968 24.200 1.00 91.62 136 ASP A O 1
ATOM 1097 N N . VAL A 1 137 ? -14.927 -6.462 25.607 1.00 92.38 137 VAL A N 1
ATOM 1098 C CA . VAL A 1 137 ? -15.642 -5.306 25.050 1.00 92.38 137 VAL A CA 1
ATOM 1099 C C . VAL A 1 137 ? -15.222 -5.045 23.604 1.00 92.38 137 VAL A C 1
ATOM 1101 O O . VAL A 1 137 ? -16.064 -4.814 22.739 1.00 92.38 137 VAL A O 1
ATOM 1104 N N . ALA A 1 138 ? -13.929 -5.116 23.305 1.00 93.31 138 ALA A N 1
ATOM 1105 C CA . ALA A 1 138 ? -13.419 -4.901 21.959 1.00 93.31 138 ALA A CA 1
ATOM 1106 C C . ALA A 1 138 ? -13.854 -6.012 20.986 1.00 93.31 138 ALA A C 1
ATOM 1108 O O . ALA A 1 138 ? -14.239 -5.711 19.856 1.00 93.31 138 ALA A O 1
ATOM 1109 N N . ASN A 1 139 ? -13.894 -7.271 21.439 1.00 92.69 139 ASN A N 1
ATOM 1110 C CA . ASN A 1 139 ? -14.482 -8.393 20.700 1.00 92.69 139 ASN A CA 1
ATOM 1111 C C . ASN A 1 139 ? -15.969 -8.159 20.412 1.00 92.69 139 ASN A C 1
ATOM 1113 O O . ASN A 1 139 ? -16.426 -8.397 19.294 1.00 92.69 139 ASN A O 1
ATOM 1117 N N . TYR A 1 140 ? -16.719 -7.670 21.400 1.00 94.69 140 TYR A N 1
ATOM 1118 C CA . TYR A 1 140 ? -18.125 -7.327 21.221 1.00 94.69 140 TYR A CA 1
ATOM 1119 C C . TYR A 1 140 ? -18.306 -6.234 20.160 1.00 94.69 140 TYR A C 1
ATOM 1121 O O . TYR A 1 140 ? -19.083 -6.412 19.224 1.00 94.69 140 TYR A O 1
ATOM 1129 N N . ILE A 1 141 ? -17.528 -5.150 20.233 1.00 94.88 141 ILE A N 1
ATOM 1130 C CA . ILE A 1 141 ? -17.550 -4.075 19.230 1.00 94.88 141 ILE A CA 1
ATOM 1131 C C . ILE A 1 141 ? -17.181 -4.612 17.839 1.00 94.88 141 ILE A C 1
ATOM 1133 O O . ILE A 1 141 ? -17.868 -4.297 16.870 1.00 94.88 141 ILE A O 1
ATOM 1137 N N . LEU A 1 142 ? -16.135 -5.439 17.723 1.00 93.94 142 LEU A N 1
ATOM 1138 C CA . LEU A 1 142 ? -15.721 -6.059 16.458 1.00 93.94 142 LEU A CA 1
ATOM 1139 C C . LEU A 1 142 ? -16.884 -6.832 15.808 1.00 93.94 142 LEU A C 1
ATOM 1141 O O . LEU A 1 142 ? -17.137 -6.669 14.615 1.00 93.94 142 LEU A O 1
ATOM 1145 N N . GLN A 1 143 ? -17.604 -7.638 16.596 1.00 93.56 143 GLN A N 1
ATOM 1146 C CA . GLN A 1 143 ? -18.753 -8.420 16.129 1.00 93.56 143 GLN A CA 1
ATOM 1147 C C . GLN A 1 143 ? -19.925 -7.530 15.710 1.00 93.56 143 GLN A C 1
ATOM 1149 O O . GLN A 1 143 ? -20.490 -7.732 14.638 1.00 93.56 143 GLN A O 1
ATOM 1154 N N . GLN A 1 144 ? -20.271 -6.531 16.523 1.00 94.31 144 GLN A N 1
ATOM 1155 C CA . GLN A 1 144 ? -21.388 -5.624 16.242 1.00 94.31 144 GLN A CA 1
ATOM 1156 C C . GLN A 1 144 ? -21.142 -4.736 15.016 1.00 94.31 144 GLN A C 1
ATOM 1158 O O . GLN A 1 144 ? -22.084 -4.339 14.337 1.00 94.31 144 GLN A O 1
ATOM 1163 N N . LEU A 1 145 ? -19.880 -4.432 14.710 1.00 92.56 145 LEU A N 1
ATOM 1164 C CA . LEU A 1 145 ? -19.503 -3.685 13.510 1.00 92.56 145 LEU A CA 1
ATOM 1165 C C . LEU A 1 145 ? -19.322 -4.569 12.264 1.00 92.56 145 LEU A C 1
ATOM 1167 O O . LEU A 1 145 ? -18.950 -4.037 11.219 1.00 92.56 145 LEU A O 1
ATOM 1171 N N . ASP A 1 146 ? -19.545 -5.885 12.376 1.00 91.94 146 ASP A N 1
ATOM 1172 C CA . ASP A 1 146 ? -19.220 -6.908 11.366 1.00 91.94 146 ASP A CA 1
ATOM 1173 C C . ASP A 1 146 ? -17.838 -6.691 10.724 1.00 91.94 146 ASP A C 1
ATOM 1175 O O . ASP A 1 146 ? -17.626 -6.786 9.511 1.00 91.94 146 ASP A O 1
ATOM 1179 N N . ALA A 1 147 ? -16.869 -6.356 11.573 1.00 91.69 147 ALA A N 1
ATOM 1180 C CA . ALA A 1 147 ? -15.506 -6.100 11.157 1.00 91.69 147 ALA A CA 1
ATOM 1181 C C . ALA A 1 147 ? -14.698 -7.405 11.145 1.00 91.69 147 ALA A C 1
ATOM 1183 O O . ALA A 1 147 ? -14.902 -8.309 11.962 1.00 91.69 147 ALA A O 1
ATOM 1184 N N . GLU A 1 148 ? -13.764 -7.511 10.204 1.00 89.31 148 GLU A N 1
ATOM 1185 C CA . GLU A 1 148 ? -12.738 -8.554 10.220 1.00 89.31 148 GLU A CA 1
ATOM 1186 C C . GLU A 1 148 ? -11.556 -8.136 11.097 1.00 89.31 148 GLU A C 1
ATOM 1188 O O . GLU A 1 148 ? -10.988 -8.955 11.815 1.00 89.31 148 GLU A O 1
ATOM 1193 N N . PHE A 1 149 ? -11.219 -6.846 11.070 1.00 89.56 149 PHE A N 1
ATOM 1194 C CA . PHE A 1 149 ? -10.108 -6.262 11.811 1.00 89.56 149 PHE A CA 1
ATOM 1195 C C . PHE A 1 149 ? -10.481 -4.878 12.328 1.00 89.56 149 PHE A C 1
ATOM 1197 O O . PHE A 1 149 ? -11.125 -4.088 11.631 1.00 89.56 149 PHE A O 1
ATOM 1204 N N . ILE A 1 150 ? -10.012 -4.547 13.526 1.00 91.31 150 ILE A N 1
ATOM 1205 C CA . ILE A 1 150 ? -10.230 -3.244 14.137 1.00 91.31 150 ILE A CA 1
ATOM 1206 C C . ILE A 1 150 ? -9.003 -2.804 14.943 1.00 91.31 150 ILE A C 1
ATOM 1208 O O . ILE A 1 150 ? -8.365 -3.594 15.638 1.00 91.31 150 ILE A O 1
ATOM 1212 N N . LYS A 1 151 ? -8.681 -1.514 14.847 1.00 91.06 151 LYS A N 1
ATOM 1213 C CA . LYS A 1 151 ? -7.768 -0.806 15.747 1.00 91.06 151 LYS A CA 1
ATOM 1214 C C . LYS A 1 151 ? -8.609 0.188 16.520 1.00 91.06 151 LYS A C 1
ATOM 1216 O O . LYS A 1 151 ? -9.220 1.071 15.913 1.00 91.06 151 LYS A O 1
ATOM 1221 N N . MET A 1 152 ? -8.637 0.066 17.834 1.00 93.56 152 MET A N 1
ATOM 1222 C CA . MET A 1 152 ? -9.415 0.957 18.684 1.00 93.56 152 MET A CA 1
ATOM 1223 C C . MET A 1 152 ? -8.646 1.335 19.939 1.00 93.56 152 MET A C 1
ATOM 1225 O O . MET A 1 152 ? -7.696 0.655 20.327 1.00 93.56 152 MET A O 1
ATOM 1229 N N . SER A 1 153 ? -9.062 2.427 20.568 1.00 92.88 153 SER A N 1
ATOM 1230 C CA . SER A 1 153 ? -8.549 2.845 21.860 1.00 92.88 153 SER A CA 1
ATOM 1231 C C . SER A 1 153 ? -9.665 3.152 22.844 1.00 92.88 153 SER A C 1
ATOM 1233 O O . SER A 1 153 ? -10.643 3.808 22.486 1.00 92.88 153 SER A O 1
ATOM 1235 N N . PHE A 1 154 ? -9.478 2.732 24.085 1.00 91.06 154 PHE A N 1
ATOM 1236 C CA . PHE A 1 154 ? -10.346 3.034 25.215 1.00 91.06 154 PHE A CA 1
ATOM 1237 C C . PHE A 1 154 ? -9.649 3.999 26.162 1.00 91.06 154 PHE A C 1
ATOM 1239 O O . PHE A 1 154 ? -8.423 3.976 26.262 1.00 91.06 154 PHE A O 1
ATOM 1246 N N . VAL A 1 155 ? -10.419 4.817 26.875 1.00 86.88 155 VAL A N 1
ATOM 1247 C CA . VAL A 1 155 ? -9.902 5.613 27.995 1.00 86.88 155 VAL A CA 1
ATOM 1248 C C . VAL A 1 155 ? -10.197 4.853 29.283 1.00 86.88 155 VAL A C 1
ATOM 1250 O O . VAL A 1 155 ? -11.362 4.643 29.613 1.00 86.88 155 VAL A O 1
ATOM 1253 N N . ALA A 1 156 ? -9.151 4.411 29.977 1.00 80.12 156 ALA A N 1
ATOM 1254 C CA . ALA A 1 156 ? -9.277 3.740 31.266 1.00 80.12 156 ALA A CA 1
ATOM 1255 C C . ALA A 1 156 ? -9.516 4.742 32.409 1.00 80.12 156 ALA A C 1
ATOM 1257 O O . ALA A 1 156 ? -9.298 5.943 32.252 1.00 80.12 156 ALA A O 1
ATOM 1258 N N . GLU A 1 157 ? -9.920 4.253 33.587 1.00 74.06 157 GLU A N 1
ATOM 1259 C CA . GLU A 1 157 ? -10.237 5.096 34.761 1.00 74.06 157 GLU A CA 1
ATOM 1260 C C . GLU A 1 157 ? -9.062 5.973 35.210 1.00 74.06 157 GLU A C 1
ATOM 1262 O O . GLU A 1 157 ? -9.241 7.080 35.708 1.00 74.06 157 GLU A O 1
ATOM 1267 N N . ASN A 1 158 ? -7.838 5.484 35.012 1.00 73.12 158 ASN A N 1
ATOM 1268 C CA . ASN A 1 158 ? -6.607 6.203 35.334 1.00 73.12 158 ASN A CA 1
ATOM 1269 C C . ASN A 1 158 ? -6.225 7.266 34.280 1.00 73.12 158 ASN A C 1
ATOM 1271 O O . ASN A 1 158 ? -5.153 7.863 34.379 1.00 73.12 158 ASN A O 1
ATOM 1275 N N . GLY A 1 159 ? -7.069 7.476 33.266 1.00 74.88 159 GLY A N 1
ATOM 1276 C CA . GLY A 1 159 ? -6.854 8.394 32.149 1.00 74.88 159 GLY A CA 1
ATOM 1277 C C . GLY A 1 159 ? -6.017 7.818 31.004 1.00 74.88 159 GLY A C 1
ATOM 1278 O O . GLY A 1 159 ? -6.001 8.402 29.920 1.00 74.88 159 GLY A O 1
ATOM 1279 N N . ASN A 1 160 ? -5.369 6.663 31.190 1.00 81.19 160 ASN A N 1
ATOM 1280 C CA . ASN A 1 160 ? -4.508 6.086 30.165 1.00 81.19 160 ASN A CA 1
ATOM 1281 C C . ASN A 1 160 ? -5.324 5.531 28.993 1.00 81.19 160 ASN A C 1
ATOM 1283 O O . ASN A 1 160 ? -6.369 4.900 29.169 1.00 81.19 160 ASN A O 1
ATOM 1287 N N . ALA A 1 161 ? -4.795 5.708 27.782 1.00 85.19 161 ALA A N 1
ATOM 1288 C CA . ALA A 1 161 ? -5.368 5.115 26.586 1.00 85.19 161 ALA A CA 1
ATOM 1289 C C . ALA A 1 161 ? -4.911 3.654 26.421 1.00 85.19 161 ALA A C 1
ATOM 1291 O O . ALA A 1 161 ? -3.722 3.377 26.224 1.00 85.19 161 ALA A O 1
ATOM 1292 N N . ILE A 1 162 ? -5.862 2.722 26.441 1.00 87.94 162 ILE A N 1
ATOM 1293 C CA . ILE A 1 162 ? -5.634 1.314 26.096 1.00 87.94 162 ILE A CA 1
ATOM 1294 C C . ILE A 1 162 ? -5.872 1.165 24.602 1.00 87.94 162 ILE A C 1
ATOM 1296 O O . ILE A 1 162 ? -6.983 1.400 24.140 1.00 87.94 162 ILE A O 1
ATOM 1300 N N . GLN A 1 163 ? -4.854 0.773 23.845 1.00 90.31 163 GLN A N 1
ATOM 1301 C CA . GLN A 1 163 ? -4.946 0.538 22.409 1.00 90.31 163 GLN A CA 1
ATOM 1302 C C . GLN A 1 163 ? -4.973 -0.961 22.127 1.00 90.31 163 GLN A C 1
ATOM 1304 O O . GLN A 1 163 ? -4.073 -1.691 22.543 1.00 90.31 163 GLN A O 1
ATOM 1309 N N . LEU A 1 164 ? -5.982 -1.402 21.380 1.00 90.88 164 LEU A N 1
ATOM 1310 C CA . LEU A 1 164 ? -6.146 -2.788 20.958 1.00 90.88 164 LEU A CA 1
ATOM 1311 C C . LEU A 1 164 ? -6.199 -2.872 19.434 1.00 90.88 164 LEU A C 1
ATOM 1313 O O . LEU A 1 164 ? -6.935 -2.131 18.776 1.00 90.88 164 LEU A O 1
ATOM 1317 N N . TYR A 1 165 ? -5.422 -3.806 18.893 1.00 89.94 165 TYR A N 1
ATOM 1318 C CA . TYR A 1 165 ? -5.375 -4.157 17.482 1.00 89.94 165 TYR A CA 1
ATOM 1319 C C . TYR A 1 165 ? -5.781 -5.616 17.394 1.00 89.94 165 TYR A C 1
ATOM 1321 O O . TYR A 1 165 ? -5.077 -6.486 17.906 1.00 89.94 165 TYR A O 1
ATOM 1329 N N . MET A 1 166 ? -6.934 -5.900 16.803 1.00 90.44 166 MET A N 1
ATOM 1330 C CA . MET A 1 166 ? -7.500 -7.241 16.865 1.00 90.44 166 MET A CA 1
ATOM 1331 C C . MET A 1 166 ? -8.274 -7.614 15.613 1.00 90.44 166 MET A C 1
ATOM 1333 O O . MET A 1 166 ? -8.794 -6.759 14.896 1.00 90.44 166 MET A O 1
ATOM 1337 N N . ASN A 1 167 ? -8.357 -8.916 15.381 1.00 90.06 167 ASN A N 1
ATOM 1338 C CA . ASN A 1 167 ? -9.209 -9.529 14.377 1.00 90.06 167 ASN A CA 1
ATOM 1339 C C . ASN A 1 167 ? -10.091 -10.599 15.038 1.00 90.06 167 ASN A C 1
ATOM 1341 O O . ASN A 1 167 ? -10.109 -10.742 16.262 1.00 90.06 167 ASN A O 1
ATOM 1345 N N . ARG A 1 168 ? -10.804 -11.397 14.239 1.00 86.44 168 ARG A N 1
ATOM 1346 C CA . ARG A 1 168 ? -11.663 -12.476 14.759 1.00 86.44 168 ARG A CA 1
ATOM 1347 C C . ARG A 1 168 ? -10.914 -13.599 15.489 1.00 86.44 168 ARG A C 1
ATOM 1349 O O . ARG A 1 168 ? -11.547 -14.381 16.190 1.00 86.44 168 ARG A O 1
ATOM 1356 N N . GLN A 1 169 ? -9.592 -13.688 15.338 1.00 85.75 169 GLN A N 1
ATOM 1357 C CA . GLN A 1 169 ? -8.742 -14.657 16.042 1.00 85.75 169 GLN A CA 1
ATOM 1358 C C . GLN A 1 169 ? -8.285 -14.131 17.414 1.00 85.75 169 GLN A C 1
ATOM 1360 O O . GLN A 1 169 ? -7.715 -14.889 18.195 1.00 85.75 169 GLN A O 1
ATOM 1365 N N . GLY A 1 170 ? -8.531 -12.851 17.714 1.00 85.69 170 GLY A N 1
ATOM 1366 C CA . GLY A 1 170 ? -8.137 -12.191 18.953 1.00 85.69 170 GLY A CA 1
ATOM 1367 C C . GLY A 1 170 ? -7.177 -11.026 18.721 1.00 85.69 170 GLY A C 1
ATOM 1368 O O . GLY A 1 170 ? -7.156 -10.401 17.658 1.00 85.69 170 GLY A O 1
ATOM 1369 N N . ILE A 1 171 ? -6.396 -10.694 19.749 1.00 84.69 171 ILE A N 1
ATOM 1370 C CA . ILE A 1 171 ? -5.509 -9.526 19.739 1.00 84.69 171 ILE A CA 1
ATOM 1371 C C . ILE A 1 171 ? -4.232 -9.838 18.957 1.00 84.69 171 ILE A C 1
ATOM 1373 O O . ILE A 1 171 ? -3.526 -10.793 19.273 1.00 84.69 171 ILE A O 1
ATOM 1377 N N . LYS A 1 172 ? -3.909 -8.990 17.982 1.00 81.75 172 LYS A N 1
ATOM 1378 C CA . LYS A 1 172 ? -2.665 -9.025 17.204 1.00 81.75 172 LYS A CA 1
ATOM 1379 C C . LYS A 1 172 ? -1.559 -8.218 17.876 1.00 81.75 172 LYS A C 1
ATOM 1381 O O . LYS A 1 172 ? -0.442 -8.707 17.988 1.00 81.75 172 LYS A O 1
ATOM 1386 N N . GLU A 1 173 ? -1.887 -7.020 18.355 1.00 78.38 173 GLU A N 1
ATOM 1387 C CA . GLU A 1 173 ? -0.940 -6.083 18.965 1.00 78.38 173 GLU A CA 1
ATOM 1388 C C . GLU A 1 173 ? -1.668 -5.166 19.964 1.00 78.38 173 GLU A C 1
ATOM 1390 O O . GLU A 1 173 ? -2.887 -4.975 19.883 1.00 78.38 173 GLU A O 1
ATOM 1395 N N . GLY A 1 174 ? -0.938 -4.578 20.909 1.00 73.56 174 GLY A N 1
ATOM 1396 C CA . GLY A 1 174 ? -1.435 -3.489 21.749 1.00 73.56 174 GLY A CA 1
ATOM 1397 C C . GLY A 1 174 ? -0.872 -3.509 23.163 1.00 73.56 174 GLY A C 1
ATOM 1398 O O . GLY A 1 174 ? -0.500 -4.554 23.691 1.00 73.56 174 GLY A O 1
ATOM 1399 N N . ASN A 1 175 ? -0.879 -2.350 23.822 1.00 69.06 175 ASN A N 1
ATOM 1400 C CA . ASN A 1 175 ? -0.475 -2.230 25.229 1.00 69.06 175 ASN A CA 1
ATOM 1401 C C . ASN A 1 175 ? -1.458 -2.917 26.201 1.00 69.06 175 ASN A C 1
ATOM 1403 O O . ASN A 1 175 ? -1.147 -3.076 27.379 1.00 69.06 175 ASN A O 1
ATOM 1407 N N . GLY A 1 176 ? -2.619 -3.357 25.704 1.00 57.06 176 GLY A N 1
ATOM 1408 C CA . GLY A 1 176 ? -3.551 -4.221 26.426 1.00 57.06 176 GLY A CA 1
ATOM 1409 C C . GLY A 1 176 ? -3.256 -5.725 26.320 1.00 57.06 176 GLY A C 1
ATOM 1410 O O . GLY A 1 176 ? -3.928 -6.499 26.988 1.00 57.06 176 GLY A O 1
ATOM 1411 N N . GLN A 1 177 ? -2.277 -6.179 25.521 1.00 54.31 177 GLN A N 1
ATOM 1412 C CA . GLN A 1 177 ? -1.932 -7.613 25.465 1.00 54.31 177 GLN A CA 1
ATOM 1413 C C . GLN A 1 177 ? -1.283 -8.109 26.763 1.00 54.31 177 GLN A C 1
ATOM 1415 O O . GLN A 1 177 ? -1.587 -9.206 27.221 1.00 54.31 177 GLN A O 1
ATOM 1420 N N . GLU A 1 178 ? -0.422 -7.298 27.382 1.00 52.56 178 GLU A N 1
ATOM 1421 C CA . GLU A 1 178 ? 0.235 -7.640 28.656 1.00 52.56 178 GLU A CA 1
ATOM 1422 C C . GLU A 1 178 ? -0.656 -7.369 29.874 1.00 52.56 178 GLU A C 1
ATOM 1424 O O . GLU A 1 178 ? -0.360 -7.797 30.990 1.00 52.56 178 GLU A O 1
ATOM 1429 N N . ARG A 1 179 ? -1.765 -6.657 29.667 1.00 55.91 179 ARG A N 1
ATOM 1430 C CA . ARG A 1 179 ? -2.672 -6.224 30.717 1.00 55.91 179 ARG A CA 1
ATOM 1431 C C . ARG A 1 179 ? -4.083 -6.659 30.372 1.00 55.91 179 ARG A C 1
ATOM 1433 O O . ARG A 1 179 ? -4.830 -5.940 29.717 1.00 55.91 179 ARG A O 1
ATOM 1440 N N . VAL A 1 180 ? -4.459 -7.829 30.883 1.00 63.00 180 VAL A N 1
ATOM 1441 C CA . VAL A 1 180 ? -5.860 -8.242 31.041 1.00 63.00 180 VAL A CA 1
ATOM 1442 C C . VAL A 1 180 ? -6.493 -7.329 32.102 1.00 63.00 180 VAL A C 1
ATOM 1444 O O . VAL A 1 180 ? -6.794 -7.747 33.218 1.00 63.00 180 VAL A O 1
ATOM 1447 N N . GLU A 1 181 ? -6.584 -6.033 31.801 1.00 73.69 181 GLU A N 1
ATOM 1448 C CA . GLU A 1 181 ? -7.185 -5.045 32.681 1.00 73.69 181 GLU A CA 1
ATOM 1449 C C . GLU A 1 181 ? -8.680 -5.349 32.729 1.00 73.69 181 GLU A C 1
ATOM 1451 O O . GLU A 1 181 ? -9.397 -5.318 31.720 1.00 73.69 181 GLU A O 1
ATOM 1456 N N . LEU A 1 182 ? -9.125 -5.729 33.926 1.00 79.75 182 LEU A N 1
ATOM 1457 C CA . LEU A 1 182 ? -10.535 -5.858 34.232 1.00 79.75 182 LEU A CA 1
ATOM 1458 C C . LEU A 1 182 ? -11.198 -4.503 34.011 1.00 79.75 182 LEU A C 1
ATOM 1460 O O . LEU A 1 182 ? -10.618 -3.453 34.290 1.00 79.75 182 LEU A O 1
ATOM 1464 N N . LEU A 1 183 ? -12.439 -4.541 33.545 1.00 79.19 183 LEU A N 1
ATOM 1465 C CA . LEU A 1 183 ? -13.289 -3.371 33.448 1.00 79.19 183 LEU A CA 1
ATOM 1466 C C . LEU A 1 183 ? -13.736 -2.971 34.866 1.00 79.19 183 LEU A C 1
ATOM 1468 O O . LEU A 1 183 ? -14.867 -3.226 35.276 1.00 79.19 183 LEU A O 1
ATOM 1472 N N . THR A 1 184 ? -12.823 -2.434 35.674 1.00 68.94 184 THR A N 1
ATOM 1473 C CA . THR A 1 184 ? -13.142 -1.944 37.017 1.00 68.94 184 THR A CA 1
ATOM 1474 C C . THR A 1 184 ? -13.872 -0.607 36.904 1.00 68.94 184 THR A C 1
ATOM 1476 O O . THR A 1 184 ? -13.612 0.159 35.986 1.00 68.94 184 THR A O 1
ATOM 1479 N N . GLY A 1 185 ? -14.874 -0.402 37.766 1.00 63.72 185 GLY A N 1
ATOM 1480 C CA . GLY A 1 185 ? -15.592 0.863 37.999 1.00 63.72 185 GLY A CA 1
ATOM 1481 C C . GLY A 1 185 ? -16.421 1.500 36.865 1.00 63.72 185 GLY A C 1
ATOM 1482 O O . GLY A 1 185 ? -17.212 2.394 37.156 1.00 63.72 185 GLY A O 1
ATOM 1483 N N . PHE A 1 186 ? -16.432 0.956 35.642 1.00 60.47 186 PHE A N 1
ATOM 1484 C CA . PHE A 1 186 ? -17.339 1.408 34.563 1.00 60.47 186 PHE A CA 1
ATOM 1485 C C . PHE A 1 186 ? -18.754 0.803 34.585 1.00 60.47 186 PHE A C 1
ATOM 1487 O O . PHE A 1 186 ? -19.555 1.049 33.690 1.00 60.47 186 PHE A O 1
ATOM 1494 N N . PHE A 1 187 ? -19.121 0.025 35.605 1.00 59.03 187 PHE A N 1
ATOM 1495 C CA . PHE A 1 187 ? -20.477 -0.545 35.692 1.00 59.03 187 PHE A CA 1
ATOM 1496 C C . PHE A 1 187 ? -21.573 0.513 35.911 1.00 59.03 187 PHE A C 1
ATOM 1498 O O . PHE A 1 187 ? -22.753 0.215 35.738 1.00 59.03 187 PHE A O 1
ATOM 1505 N N . SER A 1 188 ? -21.194 1.735 36.299 1.00 55.78 188 SER A N 1
ATOM 1506 C CA . SER A 1 188 ? -22.092 2.878 36.495 1.00 55.78 188 SER A CA 1
ATOM 1507 C C . SER A 1 188 ? -21.822 4.052 35.546 1.00 55.78 188 SER A C 1
ATOM 1509 O O . SER A 1 188 ? -22.601 5.005 35.544 1.00 55.78 188 SER A O 1
ATOM 1511 N N . THR A 1 189 ? -20.753 4.009 34.743 1.00 71.19 189 THR A N 1
ATOM 1512 C CA . THR A 1 189 ? -20.321 5.110 33.868 1.00 71.19 189 THR A CA 1
ATOM 1513 C C . THR A 1 189 ? -20.183 4.657 32.415 1.00 71.19 189 THR A C 1
ATOM 1515 O O . THR A 1 189 ? -20.207 3.473 32.089 1.00 71.19 189 THR A O 1
ATOM 1518 N N . GLN A 1 190 ? -20.124 5.623 31.500 1.00 85.25 190 GLN A N 1
ATOM 1519 C CA . GLN A 1 190 ? -20.010 5.358 30.071 1.00 85.25 190 GLN A CA 1
ATOM 1520 C C . GLN A 1 190 ? -18.547 5.099 29.691 1.00 85.25 190 GLN A C 1
ATOM 1522 O O . GLN A 1 190 ? -17.672 5.901 30.010 1.00 85.25 190 GLN A O 1
ATOM 1527 N N . LEU A 1 191 ? -18.284 4.015 28.960 1.00 90.31 191 LEU A N 1
ATOM 1528 C CA . LEU A 1 191 ? -16.962 3.734 28.408 1.00 90.31 191 LEU A CA 1
ATOM 1529 C C . LEU A 1 191 ? -16.778 4.485 27.086 1.00 90.31 191 LEU A C 1
ATOM 1531 O O . LEU A 1 191 ? -17.556 4.304 26.151 1.00 90.31 191 LEU A O 1
ATOM 1535 N N . SER A 1 192 ? -15.724 5.289 26.982 1.00 91.50 192 SER A N 1
ATOM 1536 C CA . SER A 1 192 ? -15.380 5.979 25.734 1.00 91.50 192 SER A CA 1
ATOM 1537 C C . SER A 1 192 ? -14.470 5.114 24.861 1.00 91.50 192 SER A C 1
ATOM 1539 O O . SER A 1 192 ? -13.432 4.635 25.319 1.00 91.50 192 SER A O 1
ATOM 1541 N N . CYS A 1 193 ? -14.840 4.940 23.591 1.00 93.38 193 CYS A N 1
ATOM 1542 C CA . CYS A 1 193 ? -14.107 4.157 22.601 1.00 93.38 193 CYS A CA 1
ATOM 1543 C C . CYS A 1 193 ? -13.852 4.985 21.334 1.00 93.38 193 CYS A C 1
ATOM 1545 O O . CYS A 1 193 ? -14.781 5.482 20.699 1.00 93.38 193 CYS A O 1
ATOM 1547 N N . LYS A 1 194 ? -12.591 5.104 20.918 1.00 94.06 194 LYS A N 1
ATOM 1548 C CA . LYS A 1 194 ? -12.222 5.635 19.601 1.00 94.06 194 LYS A CA 1
ATOM 1549 C C . LYS A 1 194 ? -11.902 4.467 18.680 1.00 94.06 194 LYS A C 1
ATOM 1551 O O . LYS A 1 194 ? -11.005 3.681 18.972 1.00 94.06 194 LYS A O 1
ATOM 1556 N N . VAL A 1 195 ? -12.618 4.345 17.566 1.00 92.44 195 VAL A N 1
ATOM 1557 C CA . VAL A 1 195 ? -12.293 3.362 16.523 1.00 92.44 195 VAL A CA 1
ATOM 1558 C C . VAL A 1 195 ? -11.374 4.039 15.518 1.00 92.44 195 VAL A C 1
ATOM 1560 O O . VAL A 1 195 ? -11.823 4.830 14.698 1.00 92.44 195 VAL A O 1
ATOM 1563 N N . ASN A 1 196 ? -10.082 3.734 15.589 1.00 88.00 196 ASN A N 1
ATOM 1564 C CA . ASN A 1 196 ? -9.063 4.364 14.749 1.00 88.00 196 ASN A CA 1
ATOM 1565 C C . ASN A 1 196 ? -9.028 3.744 13.344 1.00 88.00 196 ASN A C 1
ATOM 1567 O O . ASN A 1 196 ? -8.639 4.397 12.381 1.00 88.00 196 ASN A O 1
ATOM 1571 N N . LYS A 1 197 ? -9.377 2.459 13.229 1.00 87.81 197 LYS A N 1
ATOM 1572 C CA . LYS A 1 197 ? -9.366 1.711 11.967 1.00 87.81 197 LYS A CA 1
ATOM 1573 C C . LYS A 1 197 ? -10.370 0.575 12.049 1.00 87.81 197 LYS A C 1
ATOM 1575 O O . LYS A 1 197 ? -10.366 -0.145 13.039 1.00 87.81 197 LYS A O 1
ATOM 1580 N N . CYS A 1 198 ? -11.186 0.385 11.020 1.00 89.19 198 CYS A N 1
ATOM 1581 C CA . CYS A 1 198 ? -12.164 -0.699 10.955 1.00 89.19 198 CYS A CA 1
ATOM 1582 C C . CYS A 1 198 ? -12.202 -1.260 9.532 1.00 89.19 198 CYS A C 1
ATOM 1584 O O . CYS A 1 198 ? -12.428 -0.509 8.585 1.00 89.19 198 CYS A O 1
ATOM 1586 N N . ILE A 1 199 ? -11.942 -2.560 9.388 1.00 87.81 199 ILE A N 1
ATOM 1587 C CA . ILE A 1 199 ? -11.992 -3.281 8.114 1.00 87.81 199 ILE A CA 1
ATOM 1588 C C . ILE A 1 199 ? -13.268 -4.117 8.115 1.00 87.81 199 ILE A C 1
ATOM 1590 O O . ILE A 1 199 ? -13.335 -5.083 8.880 1.00 87.81 199 ILE A O 1
ATOM 1594 N N . PRO A 1 200 ? -14.271 -3.783 7.286 1.00 88.88 200 PRO A N 1
ATOM 1595 C CA . PRO A 1 200 ? -15.453 -4.616 7.137 1.00 88.88 200 PRO A CA 1
ATOM 1596 C C . PRO A 1 200 ? -15.090 -6.016 6.647 1.00 88.88 200 PRO A C 1
ATOM 1598 O O . PRO A 1 200 ? -14.099 -6.217 5.934 1.00 88.88 200 PRO A O 1
ATOM 1601 N N . ARG A 1 201 ? -15.929 -6.990 6.985 1.00 88.12 201 ARG A N 1
ATOM 1602 C CA . ARG A 1 201 ? -15.790 -8.347 6.467 1.00 88.12 201 ARG A CA 1
ATOM 1603 C C . ARG A 1 201 ? -15.786 -8.371 4.932 1.00 88.12 201 ARG A C 1
ATOM 1605 O O . ARG A 1 201 ? -16.485 -7.603 4.273 1.00 88.12 201 ARG A O 1
ATOM 1612 N N . GLY A 1 202 ? -14.968 -9.252 4.358 1.00 90.50 202 GLY A N 1
ATOM 1613 C CA . GLY A 1 202 ? -14.779 -9.362 2.910 1.00 90.50 202 GLY A CA 1
ATOM 1614 C C . GLY A 1 202 ? -14.009 -8.205 2.265 1.00 90.50 202 GLY A C 1
ATOM 1615 O O . GLY A 1 202 ? -14.023 -8.099 1.042 1.00 90.50 202 GLY A O 1
ATOM 1616 N N . GLN A 1 203 ? -13.356 -7.331 3.037 1.00 93.12 203 GLN A N 1
ATOM 1617 C CA . GLN A 1 203 ? -12.478 -6.284 2.509 1.00 93.12 203 GLN A CA 1
ATOM 1618 C C . GLN A 1 203 ? -11.033 -6.436 2.988 1.00 93.12 203 GLN A C 1
ATOM 1620 O O . GLN A 1 203 ? -10.772 -6.959 4.069 1.00 93.12 203 GLN A O 1
ATOM 1625 N N . ILE A 1 204 ? -10.106 -5.944 2.175 1.00 92.75 204 ILE A N 1
ATOM 1626 C CA . ILE A 1 204 ? -8.700 -5.720 2.507 1.00 92.75 204 ILE A CA 1
ATOM 1627 C C . ILE A 1 204 ? -8.430 -4.222 2.467 1.00 92.75 204 ILE A C 1
ATOM 1629 O O . ILE A 1 204 ? -9.085 -3.490 1.720 1.00 92.75 204 ILE A O 1
ATOM 1633 N N . LEU A 1 205 ? -7.473 -3.749 3.256 1.00 91.50 205 LEU A N 1
ATOM 1634 C CA . LEU A 1 205 ? -7.055 -2.359 3.168 1.00 91.50 205 LEU A CA 1
ATOM 1635 C C . LEU A 1 205 ? -5.878 -2.169 2.236 1.00 91.50 205 LEU A C 1
ATOM 1637 O O . LEU A 1 205 ? -4.902 -2.914 2.263 1.00 91.50 205 LEU A O 1
ATOM 1641 N N . VAL A 1 206 ? -5.978 -1.093 1.473 1.00 94.94 206 VAL A N 1
ATOM 1642 C CA . VAL A 1 206 ? -4.920 -0.603 0.608 1.00 94.94 206 VAL A CA 1
ATOM 1643 C C . VAL A 1 206 ? -4.556 0.799 1.070 1.00 94.94 206 VAL A C 1
ATOM 1645 O O . VAL A 1 206 ? -5.400 1.697 1.081 1.00 94.94 206 VAL A O 1
ATOM 1648 N N . TYR A 1 207 ? -3.308 0.961 1.487 1.00 94.44 207 TYR A N 1
ATOM 1649 C CA . TYR A 1 207 ? -2.721 2.212 1.940 1.00 94.44 207 TYR A CA 1
ATOM 1650 C C . TYR A 1 207 ? -2.273 3.059 0.759 1.00 94.44 207 TYR A C 1
ATOM 1652 O O . TYR A 1 207 ? -1.704 2.542 -0.197 1.00 94.44 207 TYR A O 1
ATOM 1660 N N . LEU A 1 208 ? -2.542 4.358 0.830 1.00 94.38 208 LEU A N 1
ATOM 1661 C CA . LEU A 1 208 ? -2.243 5.333 -0.222 1.00 94.38 208 LEU A CA 1
ATOM 1662 C C . LEU A 1 208 ? -1.002 6.179 0.107 1.00 94.38 208 LEU A C 1
ATOM 1664 O O . LEU A 1 208 ? -0.600 7.027 -0.684 1.00 94.38 208 LEU A O 1
ATOM 1668 N N . ASP A 1 209 ? -0.434 5.980 1.293 1.00 90.12 209 ASP A N 1
ATOM 1669 C CA . ASP A 1 209 ? 0.732 6.669 1.828 1.00 90.12 209 ASP A CA 1
ATOM 1670 C C . ASP A 1 209 ? 1.569 5.713 2.687 1.00 90.12 209 ASP A C 1
ATOM 1672 O O . ASP A 1 209 ? 1.067 4.733 3.244 1.00 90.12 209 ASP A O 1
ATOM 1676 N N . GLU A 1 210 ? 2.862 6.006 2.813 1.00 85.19 210 GLU A N 1
ATOM 1677 C CA . GLU A 1 210 ? 3.778 5.179 3.605 1.00 85.19 210 GLU A CA 1
ATOM 1678 C C . GLU A 1 210 ? 3.549 5.307 5.115 1.00 85.19 210 GLU A C 1
ATOM 1680 O O . GLU A 1 210 ? 3.795 4.345 5.842 1.00 85.19 210 GLU A O 1
ATOM 1685 N N . ASP A 1 211 ? 3.011 6.444 5.569 1.00 85.31 211 ASP A N 1
ATOM 1686 C CA . ASP A 1 211 ? 2.686 6.708 6.977 1.00 85.31 211 ASP A CA 1
ATOM 1687 C C . ASP A 1 211 ? 1.421 5.965 7.445 1.00 85.31 211 ASP A C 1
ATOM 1689 O O . ASP A 1 211 ? 1.041 6.034 8.617 1.00 85.31 211 ASP A O 1
ATOM 1693 N N . MET A 1 212 ? 0.769 5.221 6.542 1.00 83.56 212 MET A N 1
ATOM 1694 C CA . MET A 1 212 ? -0.410 4.399 6.816 1.00 83.56 212 MET A CA 1
ATOM 1695 C C . MET A 1 212 ? -1.607 5.204 7.350 1.00 83.56 212 MET A C 1
ATOM 1697 O O . MET A 1 212 ? -2.450 4.674 8.085 1.00 83.56 212 MET A O 1
ATOM 1701 N N . THR A 1 213 ? -1.695 6.486 6.990 1.00 83.00 213 THR A N 1
ATOM 1702 C CA . THR A 1 213 ? -2.738 7.403 7.470 1.00 83.00 213 THR A CA 1
ATOM 1703 C C . THR A 1 213 ? -3.939 7.469 6.533 1.00 83.00 213 THR A C 1
ATOM 1705 O O . THR A 1 213 ? -5.062 7.705 6.979 1.00 83.00 213 THR A O 1
ATOM 1708 N N . LYS A 1 214 ? -3.730 7.212 5.240 1.00 89.75 214 LYS A N 1
ATOM 1709 C CA . LYS A 1 214 ? -4.741 7.225 4.186 1.00 89.75 214 LYS A CA 1
ATOM 1710 C C . LYS A 1 214 ? -4.891 5.823 3.628 1.00 89.75 214 LYS A C 1
ATOM 1712 O O . LYS A 1 214 ? -3.953 5.224 3.113 1.00 89.75 214 LYS A O 1
ATOM 1717 N N . TYR A 1 215 ? -6.101 5.294 3.701 1.00 91.31 215 TYR A N 1
ATOM 1718 C CA . TYR A 1 215 ? -6.387 3.951 3.222 1.00 91.31 215 TYR A CA 1
ATOM 1719 C C . TYR A 1 215 ? -7.775 3.860 2.611 1.00 91.31 215 TYR A C 1
ATOM 1721 O O . TYR A 1 215 ? -8.661 4.673 2.877 1.00 91.31 215 TYR A O 1
ATOM 1729 N N . VAL A 1 216 ? -7.971 2.819 1.811 1.00 92.06 216 VAL A N 1
ATOM 1730 C CA . VAL A 1 216 ? -9.265 2.455 1.249 1.00 92.06 216 VAL A CA 1
ATOM 1731 C C . VAL A 1 216 ? -9.524 0.965 1.455 1.00 92.06 216 VAL A C 1
ATOM 1733 O O . VAL A 1 216 ? -8.631 0.138 1.285 1.00 92.06 216 VAL A O 1
ATOM 1736 N N . GLY A 1 217 ? -10.755 0.615 1.828 1.00 92.06 217 GLY A N 1
ATOM 1737 C CA . GLY A 1 217 ? -11.209 -0.777 1.847 1.00 92.06 217 GLY A CA 1
ATOM 1738 C C . GLY A 1 217 ? -11.588 -1.253 0.450 1.00 92.06 217 GLY A C 1
ATOM 1739 O O . GLY A 1 217 ? -12.385 -0.601 -0.228 1.00 92.06 217 GLY A O 1
ATOM 1740 N N . ILE A 1 218 ? -11.030 -2.374 0.013 1.00 95.44 218 ILE A N 1
ATOM 1741 C CA . ILE A 1 218 ? -11.265 -2.982 -1.298 1.00 95.44 218 ILE A CA 1
ATOM 1742 C C . ILE A 1 218 ? -11.857 -4.377 -1.093 1.00 95.44 218 ILE A C 1
ATOM 1744 O O . ILE A 1 218 ? -11.356 -5.104 -0.238 1.00 95.44 218 ILE A O 1
ATOM 1748 N N . PRO A 1 219 ? -12.899 -4.783 -1.845 1.00 95.06 219 PRO A N 1
ATOM 1749 C CA . PRO A 1 219 ? -13.420 -6.145 -1.771 1.00 95.06 219 PRO A CA 1
ATOM 1750 C C . PRO A 1 219 ? -12.321 -7.188 -2.003 1.00 95.06 219 PRO A C 1
ATOM 1752 O O . PRO A 1 219 ? -11.598 -7.128 -2.997 1.00 95.06 219 PRO A O 1
ATOM 1755 N N . PHE A 1 220 ? -12.217 -8.152 -1.098 1.00 94.50 220 PHE A N 1
ATOM 1756 C CA . PHE A 1 220 ? -11.140 -9.129 -1.045 1.00 94.50 220 PHE A CA 1
ATOM 1757 C C . PHE A 1 220 ? -11.664 -10.540 -1.306 1.00 94.50 220 PHE A C 1
ATOM 1759 O O . PHE A 1 220 ? -12.610 -10.988 -0.660 1.00 94.50 220 PHE A O 1
ATOM 1766 N N . GLN A 1 221 ? -11.025 -11.237 -2.241 1.00 94.88 221 GLN A N 1
ATOM 1767 C CA . GLN A 1 221 ? -11.251 -12.650 -2.537 1.00 94.88 221 GLN A CA 1
ATOM 1768 C C . GLN A 1 221 ? -9.881 -13.305 -2.672 1.00 94.88 221 GLN A C 1
ATOM 1770 O O . GLN A 1 221 ? -9.067 -12.862 -3.473 1.00 94.88 221 GLN A O 1
ATOM 1775 N N . VAL A 1 222 ? -9.592 -14.317 -1.857 1.00 93.56 222 VAL A N 1
ATOM 1776 C CA . VAL A 1 222 ? -8.230 -14.861 -1.718 1.00 93.56 222 VAL A CA 1
ATOM 1777 C C . VAL A 1 222 ? -7.760 -15.608 -2.980 1.00 93.56 222 VAL A C 1
ATOM 1779 O O . VAL A 1 222 ? -6.560 -15.755 -3.224 1.00 93.56 222 VAL A O 1
ATOM 1782 N N . GLU A 1 223 ? -8.705 -16.041 -3.812 1.00 95.19 223 GLU A N 1
ATOM 1783 C CA . GLU A 1 223 ? -8.487 -16.683 -5.107 1.00 95.19 223 GLU A CA 1
ATOM 1784 C C . GLU A 1 223 ? -8.179 -15.692 -6.239 1.00 95.19 223 GLU A C 1
ATOM 1786 O O . GLU A 1 223 ? -7.811 -16.121 -7.334 1.00 95.19 223 GLU A O 1
ATOM 1791 N N . ASP A 1 224 ? -8.307 -14.385 -6.002 1.00 96.62 224 ASP A N 1
ATOM 1792 C CA . ASP A 1 224 ? -8.004 -13.384 -7.016 1.00 96.62 224 ASP A CA 1
ATOM 1793 C C . ASP A 1 224 ? -6.513 -13.365 -7.368 1.00 96.62 224 ASP A C 1
ATOM 1795 O O . ASP A 1 224 ? -5.625 -13.656 -6.558 1.00 96.62 224 ASP A O 1
ATOM 1799 N N . LYS A 1 225 ? -6.233 -12.924 -8.595 1.00 97.00 225 LYS A N 1
ATOM 1800 C CA . LYS A 1 225 ? -4.905 -12.443 -8.978 1.00 97.00 225 LYS A CA 1
ATOM 1801 C C . LYS A 1 225 ? -4.718 -10.993 -8.540 1.00 97.00 225 LYS A C 1
ATOM 1803 O O . LYS A 1 225 ? -5.681 -10.235 -8.427 1.00 97.00 225 LYS A O 1
ATOM 1808 N N . ILE A 1 226 ? -3.465 -10.568 -8.406 1.00 96.12 226 ILE A N 1
ATOM 1809 C CA . ILE A 1 226 ? -3.117 -9.168 -8.115 1.00 96.12 226 ILE A CA 1
ATOM 1810 C C . ILE A 1 226 ? -3.750 -8.197 -9.116 1.00 96.12 226 ILE A C 1
ATOM 1812 O O . ILE A 1 226 ? -4.245 -7.147 -8.713 1.00 96.12 226 ILE A O 1
ATOM 1816 N N . VAL A 1 227 ? -3.800 -8.551 -10.404 1.00 96.69 227 VAL A N 1
ATOM 1817 C CA . VAL A 1 227 ? -4.433 -7.704 -11.428 1.00 96.69 227 VAL A CA 1
ATOM 1818 C C . VAL A 1 227 ? -5.925 -7.455 -11.166 1.00 96.69 227 VAL A C 1
ATOM 1820 O O . VAL A 1 227 ? -6.402 -6.342 -11.382 1.00 96.69 227 VAL A O 1
ATOM 1823 N N . GLU A 1 228 ? -6.659 -8.433 -10.630 1.00 97.75 228 GLU A N 1
ATOM 1824 C CA . GLU A 1 228 ? -8.078 -8.258 -10.289 1.00 97.75 228 GLU A CA 1
ATOM 1825 C C . GLU A 1 228 ? -8.244 -7.334 -9.079 1.00 97.75 228 GLU A C 1
ATOM 1827 O O . GLU A 1 228 ? -9.117 -6.463 -9.073 1.00 97.75 228 GLU A O 1
ATOM 1832 N N . LEU A 1 229 ? -7.348 -7.430 -8.090 1.00 97.00 229 LEU A N 1
ATOM 1833 C CA . LEU A 1 229 ? -7.315 -6.488 -6.972 1.00 97.00 229 LEU A CA 1
ATOM 1834 C C . LEU A 1 229 ? -7.008 -5.057 -7.451 1.00 97.00 229 LEU A C 1
ATOM 1836 O O . LEU A 1 229 ? -7.724 -4.126 -7.073 1.00 97.00 229 LEU A O 1
ATOM 1840 N N . LYS A 1 230 ? -6.028 -4.877 -8.351 1.00 97.19 230 LYS A N 1
ATOM 1841 C CA . LYS A 1 230 ? -5.743 -3.582 -9.003 1.00 97.19 230 LYS A CA 1
ATOM 1842 C C . LYS A 1 230 ? -6.960 -3.044 -9.755 1.00 97.19 230 LYS A C 1
ATOM 1844 O O . LYS A 1 230 ? -7.263 -1.850 -9.723 1.00 97.19 230 LYS A O 1
ATOM 1849 N N . ARG A 1 231 ? -7.714 -3.921 -10.412 1.00 98.06 231 ARG A N 1
ATOM 1850 C CA . ARG A 1 231 ? -8.928 -3.550 -11.142 1.00 98.06 231 ARG A CA 1
ATOM 1851 C C . ARG A 1 231 ? -10.045 -3.083 -10.199 1.00 98.06 231 ARG A C 1
ATOM 1853 O O . ARG A 1 231 ? -10.677 -2.065 -10.476 1.00 98.06 231 ARG A O 1
ATOM 1860 N N . LYS A 1 232 ? -10.231 -3.742 -9.050 1.00 97.75 232 LYS A N 1
ATOM 1861 C CA . LYS A 1 232 ? -11.151 -3.296 -7.982 1.00 97.75 232 LYS A CA 1
ATOM 1862 C C . LYS A 1 232 ? -10.732 -1.944 -7.390 1.00 97.75 232 LYS A C 1
ATOM 1864 O O . LYS A 1 232 ? -11.578 -1.080 -7.164 1.00 97.75 232 LYS A O 1
ATOM 1869 N N . ILE A 1 233 ? -9.431 -1.723 -7.193 1.00 97.00 233 ILE A N 1
ATOM 1870 C CA . ILE A 1 233 ? -8.877 -0.416 -6.799 1.00 97.00 233 ILE A CA 1
ATOM 1871 C C . ILE A 1 233 ? -9.187 0.639 -7.865 1.00 97.00 233 ILE A C 1
ATOM 1873 O O . ILE A 1 233 ? -9.653 1.726 -7.531 1.00 97.00 233 ILE A O 1
ATOM 1877 N N . SER A 1 234 ? -8.986 0.309 -9.142 1.00 97.50 234 SER A N 1
ATOM 1878 C CA . SER A 1 234 ? -9.235 1.211 -10.269 1.00 97.50 234 SER A CA 1
ATOM 1879 C C . SER A 1 234 ? -10.686 1.682 -10.304 1.00 97.50 234 SER A C 1
ATOM 1881 O O . SER A 1 234 ? -10.942 2.878 -10.391 1.00 97.50 234 SER A O 1
ATOM 1883 N N . GLN A 1 235 ? -11.637 0.763 -10.123 1.00 97.44 235 GLN A N 1
ATOM 1884 C CA . GLN A 1 235 ? -13.064 1.087 -10.053 1.00 97.44 235 GLN A CA 1
ATOM 1885 C C . GLN A 1 235 ? -13.398 2.050 -8.908 1.00 97.44 235 GLN A C 1
ATOM 1887 O O . GLN A 1 235 ? -14.282 2.891 -9.052 1.00 97.44 235 GLN A O 1
ATOM 1892 N N . LYS A 1 236 ? -12.703 1.936 -7.771 1.00 96.38 236 LYS A N 1
ATOM 1893 C CA . LYS A 1 236 ? -12.998 2.733 -6.576 1.00 96.38 236 LYS A CA 1
ATOM 1894 C C . LYS A 1 236 ? -12.279 4.082 -6.542 1.00 96.38 236 LYS A C 1
ATOM 1896 O O . LYS A 1 236 ? -12.843 5.049 -6.041 1.00 96.38 236 LYS A O 1
ATOM 1901 N N . LEU A 1 237 ? -11.047 4.147 -7.042 1.00 96.25 237 LEU A N 1
ATOM 1902 C CA . LEU A 1 237 ? -10.190 5.338 -6.971 1.00 96.25 237 LEU A CA 1
ATOM 1903 C C . LEU A 1 237 ? -9.993 6.038 -8.320 1.00 96.25 237 LEU A C 1
ATOM 1905 O O . LEU A 1 237 ? -9.384 7.101 -8.363 1.00 96.25 237 LEU A O 1
ATOM 1909 N N . SER A 1 238 ? -10.489 5.464 -9.420 1.00 96.75 238 SER A N 1
ATOM 1910 C CA . SER A 1 238 ? -10.260 5.948 -10.792 1.00 96.75 238 SER A CA 1
ATOM 1911 C C . SER A 1 238 ? -8.776 6.022 -11.189 1.00 96.75 238 SER A C 1
ATOM 1913 O O . SER A 1 238 ? -8.382 6.844 -12.013 1.00 96.75 238 SER A O 1
ATOM 1915 N N . ILE A 1 239 ? -7.938 5.153 -10.612 1.00 96.50 239 ILE A N 1
ATOM 1916 C CA . ILE A 1 239 ? -6.508 5.042 -10.941 1.00 96.50 239 ILE A CA 1
ATOM 1917 C C . ILE A 1 239 ? -6.323 3.901 -11.958 1.00 96.50 239 ILE A C 1
ATOM 1919 O O . ILE A 1 239 ? -6.724 2.773 -11.654 1.00 96.50 239 ILE A O 1
ATOM 1923 N N . PRO A 1 240 ? -5.722 4.127 -13.141 1.00 96.88 240 PRO A N 1
ATOM 1924 C CA . PRO A 1 240 ? -5.464 3.069 -14.126 1.00 96.88 240 PRO A CA 1
ATOM 1925 C C . PRO A 1 240 ? -4.602 1.940 -13.557 1.00 96.88 240 PRO A C 1
ATOM 1927 O O . PRO A 1 240 ? -3.675 2.216 -12.803 1.00 96.88 240 PRO A O 1
ATOM 1930 N N . VAL A 1 241 ? -4.887 0.687 -13.921 1.00 96.25 241 VAL A N 1
ATOM 1931 C CA . VAL A 1 241 ? -4.224 -0.517 -13.375 1.00 96.25 241 VAL A CA 1
ATOM 1932 C C . VAL A 1 241 ? -2.705 -0.471 -13.560 1.00 96.25 241 VAL A C 1
ATOM 1934 O O . VAL A 1 241 ? -1.955 -0.844 -12.663 1.00 96.25 241 VAL A O 1
ATOM 1937 N N . GLU A 1 242 ? -2.249 0.047 -14.691 1.00 94.75 242 GLU A N 1
ATOM 1938 C CA . GLU A 1 242 ? -0.848 0.127 -15.105 1.00 94.75 242 GLU A CA 1
ATOM 1939 C C . GLU A 1 242 ? -0.061 1.130 -14.253 1.00 94.75 242 GLU A C 1
ATOM 1941 O O . GLU A 1 242 ? 1.133 0.961 -14.022 1.00 94.75 242 GLU A O 1
ATOM 1946 N N . LYS A 1 243 ? -0.742 2.148 -13.713 1.00 96.12 243 LYS A N 1
ATOM 1947 C CA . LYS A 1 243 ? -0.142 3.130 -12.800 1.00 96.12 243 LYS A CA 1
ATOM 1948 C C . LYS A 1 243 ? -0.041 2.625 -11.365 1.00 96.12 243 LYS A C 1
ATOM 1950 O O . LYS A 1 243 ? 0.653 3.232 -10.548 1.00 96.12 243 LYS A O 1
ATOM 1955 N N . GLN A 1 244 ? -0.737 1.535 -11.045 1.00 96.75 244 GLN A N 1
ATOM 1956 C CA . GLN A 1 244 ? -0.787 0.982 -9.701 1.00 96.75 244 GLN A CA 1
ATOM 1957 C C . GLN A 1 244 ? 0.399 0.053 -9.465 1.00 96.75 244 GLN A C 1
ATOM 1959 O O . GLN A 1 244 ? 0.407 -1.104 -9.897 1.00 96.75 244 GLN A O 1
ATOM 1964 N N . ARG A 1 245 ? 1.377 0.530 -8.698 1.00 95.50 245 ARG A N 1
ATOM 1965 C CA . ARG A 1 245 ? 2.388 -0.330 -8.093 1.00 95.50 245 ARG A CA 1
ATOM 1966 C C . ARG A 1 245 ? 1.900 -0.764 -6.721 1.00 95.50 245 ARG A C 1
ATOM 1968 O O . ARG A 1 245 ? 1.666 0.072 -5.853 1.00 95.50 245 ARG A O 1
ATOM 1975 N N . MET A 1 246 ? 1.737 -2.068 -6.540 1.00 95.56 246 MET A N 1
ATOM 1976 C CA . MET A 1 246 ? 1.304 -2.631 -5.267 1.00 95.56 246 MET A CA 1
ATOM 1977 C C . MET A 1 246 ? 2.481 -3.263 -4.540 1.00 95.56 246 MET A C 1
ATOM 1979 O O . MET A 1 246 ? 3.236 -4.032 -5.135 1.00 95.56 246 MET A O 1
ATOM 1983 N N . GLU A 1 247 ? 2.606 -2.975 -3.252 1.00 94.94 247 GLU A N 1
ATOM 1984 C CA . GLU A 1 247 ? 3.601 -3.595 -2.384 1.00 94.94 247 GLU A CA 1
ATOM 1985 C C . GLU A 1 247 ? 2.935 -4.250 -1.181 1.00 94.94 247 GLU A C 1
ATOM 1987 O O . GLU A 1 247 ? 2.038 -3.676 -0.567 1.00 94.94 247 GLU A O 1
ATOM 1992 N N . LEU A 1 248 ? 3.409 -5.437 -0.819 1.00 94.44 248 LEU A N 1
ATOM 1993 C CA . LEU A 1 248 ? 3.075 -6.092 0.438 1.00 94.44 248 LEU A CA 1
ATOM 1994 C C . LEU A 1 248 ? 4.196 -5.850 1.441 1.00 94.44 248 LEU A C 1
ATOM 1996 O O . LEU A 1 248 ? 5.365 -6.106 1.140 1.00 94.44 248 LEU A O 1
ATOM 2000 N N . LYS A 1 249 ? 3.845 -5.405 2.645 1.00 91.06 249 LYS A N 1
ATOM 2001 C CA . LYS A 1 249 ? 4.798 -5.305 3.749 1.00 91.06 249 LYS A CA 1
ATOM 2002 C C . LYS A 1 249 ? 4.884 -6.632 4.502 1.00 91.06 249 LYS A C 1
ATOM 2004 O O . LYS A 1 249 ? 3.896 -7.130 5.032 1.00 91.06 249 LYS A O 1
ATOM 2009 N N . LEU A 1 250 ? 6.092 -7.184 4.554 1.00 86.69 250 LEU A N 1
ATOM 2010 C CA . LEU A 1 250 ? 6.460 -8.404 5.268 1.00 86.69 250 LEU A CA 1
ATOM 2011 C C . LEU A 1 250 ? 7.540 -8.052 6.298 1.00 86.69 250 LEU A C 1
ATOM 2013 O O . LEU A 1 250 ? 8.736 -8.026 5.998 1.00 86.69 250 LEU A O 1
ATOM 2017 N N . GLY A 1 251 ? 7.107 -7.719 7.516 1.00 84.00 251 GLY A N 1
ATOM 2018 C CA . GLY A 1 251 ? 7.994 -7.202 8.559 1.00 84.00 251 GLY A CA 1
ATOM 2019 C C . GLY A 1 251 ? 8.631 -5.874 8.138 1.00 84.00 251 GLY A C 1
ATOM 2020 O O . GLY A 1 251 ? 7.930 -4.881 7.947 1.00 84.00 251 GLY A O 1
ATOM 2021 N N . TYR A 1 252 ? 9.957 -5.868 7.976 1.00 81.56 252 TYR A N 1
ATOM 2022 C CA . TYR A 1 252 ? 10.727 -4.692 7.548 1.00 81.56 252 TYR A CA 1
ATOM 2023 C C . TYR A 1 252 ? 10.916 -4.590 6.028 1.00 81.56 252 TYR A C 1
ATOM 2025 O O . TYR A 1 252 ? 11.421 -3.578 5.549 1.00 81.56 252 TYR A O 1
ATOM 2033 N N . LYS A 1 253 ? 10.532 -5.620 5.260 1.00 86.81 253 LYS A N 1
ATOM 2034 C CA . LYS A 1 253 ? 10.671 -5.629 3.800 1.00 86.81 253 LYS A CA 1
ATOM 2035 C C . LYS A 1 253 ? 9.343 -5.271 3.131 1.00 86.81 253 LYS A C 1
ATOM 2037 O O . LYS A 1 253 ? 8.286 -5.727 3.561 1.00 86.81 253 LYS A O 1
ATOM 2042 N N . LYS A 1 254 ? 9.406 -4.509 2.037 1.00 89.94 254 LYS A N 1
ATOM 2043 C CA . LYS A 1 254 ? 8.303 -4.355 1.081 1.00 89.94 254 LYS A CA 1
ATOM 2044 C C . LYS A 1 254 ? 8.601 -5.192 -0.161 1.00 89.94 254 LYS A C 1
ATOM 2046 O O . LYS A 1 254 ? 9.728 -5.186 -0.649 1.00 89.94 254 LYS A O 1
ATOM 2051 N N . VAL A 1 255 ? 7.614 -5.941 -0.637 1.00 92.31 255 VAL A N 1
ATOM 2052 C CA . VAL A 1 255 ? 7.736 -6.807 -1.816 1.00 92.31 255 VAL A CA 1
ATOM 2053 C C . VAL A 1 255 ? 6.743 -6.347 -2.868 1.00 92.31 255 VAL A C 1
ATOM 2055 O O . VAL A 1 255 ? 5.555 -6.214 -2.574 1.00 92.31 255 VAL A O 1
ATOM 2058 N N . VAL A 1 256 ? 7.218 -6.123 -4.095 1.00 94.12 256 VAL A N 1
ATOM 2059 C CA . VAL A 1 256 ? 6.351 -5.740 -5.215 1.00 94.12 256 VAL A CA 1
ATOM 2060 C C . VAL A 1 256 ? 5.478 -6.922 -5.622 1.00 94.12 256 VAL A C 1
ATOM 2062 O O . VAL A 1 256 ? 5.940 -8.053 -5.781 1.00 94.12 256 VAL A O 1
ATOM 2065 N N . LEU A 1 257 ? 4.190 -6.652 -5.794 1.00 94.31 257 LEU A N 1
ATOM 2066 C CA . LEU A 1 257 ? 3.204 -7.650 -6.162 1.00 94.31 257 LEU A CA 1
ATOM 2067 C C . LEU A 1 257 ? 3.005 -7.672 -7.678 1.00 94.31 257 LEU A C 1
ATOM 2069 O O . LEU A 1 257 ? 2.473 -6.735 -8.269 1.00 94.31 257 LEU A O 1
ATOM 2073 N N . GLN A 1 258 ? 3.409 -8.778 -8.298 1.00 92.44 258 GLN A N 1
ATOM 2074 C CA . GLN A 1 258 ? 3.286 -8.988 -9.738 1.00 92.44 258 GLN A CA 1
ATOM 2075 C C . GLN A 1 258 ? 1.854 -9.359 -10.136 1.00 92.44 258 GLN A C 1
ATOM 2077 O O . GLN A 1 258 ? 1.236 -10.215 -9.500 1.00 92.44 258 GLN A O 1
ATOM 2082 N N . ASN A 1 259 ? 1.371 -8.802 -11.250 1.00 93.06 259 ASN A N 1
ATOM 2083 C CA . ASN A 1 259 ? -0.008 -8.949 -11.742 1.00 93.06 259 ASN A CA 1
ATOM 2084 C C . ASN A 1 259 ? -0.526 -10.395 -11.814 1.00 93.06 259 ASN A C 1
ATOM 2086 O O . ASN A 1 259 ? -1.687 -10.652 -11.493 1.00 93.06 259 ASN A O 1
ATOM 2090 N N . ASN A 1 260 ? 0.332 -11.337 -12.214 1.00 91.69 260 ASN A N 1
ATOM 2091 C CA . ASN A 1 260 ? -0.045 -12.736 -12.427 1.00 91.69 260 ASN A CA 1
ATOM 2092 C C . ASN A 1 260 ? -0.052 -13.587 -11.148 1.00 91.69 260 ASN A C 1
ATOM 2094 O O . ASN A 1 260 ? -0.502 -14.731 -11.195 1.00 91.69 260 ASN A O 1
ATOM 2098 N N . SER A 1 261 ? 0.432 -13.052 -10.023 1.00 93.12 261 SER A N 1
ATOM 2099 C CA . SER A 1 261 ? 0.447 -13.770 -8.745 1.00 93.12 261 SER A CA 1
ATOM 2100 C C . SER A 1 261 ? -0.960 -13.871 -8.158 1.00 93.12 261 SER A C 1
ATOM 2102 O O . SER A 1 261 ? -1.713 -12.896 -8.195 1.00 93.12 261 SER A O 1
ATOM 2104 N N . LEU A 1 262 ? -1.300 -15.022 -7.575 1.00 95.38 262 LEU A N 1
ATOM 2105 C CA . LEU A 1 262 ? -2.503 -15.170 -6.756 1.00 95.38 262 LEU A CA 1
ATOM 2106 C C . LEU A 1 262 ? -2.289 -14.545 -5.373 1.00 95.38 262 LEU A C 1
ATOM 2108 O O . LEU A 1 262 ? -1.183 -14.605 -4.828 1.00 95.38 262 LEU A O 1
ATOM 2112 N N . LEU A 1 263 ? -3.350 -13.994 -4.777 1.00 94.94 263 LEU A N 1
ATOM 2113 C CA . LEU A 1 263 ? -3.292 -13.429 -3.422 1.00 94.94 263 LEU A CA 1
ATOM 2114 C C . LEU A 1 263 ? -2.901 -14.497 -2.389 1.00 94.94 263 LEU A C 1
ATOM 2116 O O . LEU A 1 263 ? -1.999 -14.263 -1.581 1.00 94.94 263 LEU A O 1
ATOM 2120 N N . ARG A 1 264 ? -3.493 -15.700 -2.475 1.00 94.12 264 ARG A N 1
ATOM 2121 C CA . ARG A 1 264 ? -3.137 -16.851 -1.619 1.00 94.12 264 ARG A CA 1
ATOM 2122 C C . ARG A 1 264 ? -1.653 -17.219 -1.661 1.00 94.12 264 ARG A C 1
ATOM 2124 O O . ARG A 1 264 ? -1.074 -17.504 -0.617 1.00 94.12 264 ARG A O 1
ATOM 2131 N N . ASP A 1 265 ? -1.026 -17.187 -2.835 1.00 93.50 265 ASP A N 1
ATOM 2132 C CA . ASP A 1 265 ? 0.371 -17.619 -3.000 1.00 93.50 265 ASP A CA 1
ATOM 2133 C C . ASP A 1 265 ? 1.344 -16.622 -2.364 1.00 93.50 265 ASP A C 1
ATOM 2135 O O . ASP A 1 265 ? 2.450 -16.977 -1.961 1.00 93.50 265 ASP A O 1
ATOM 2139 N N . LYS A 1 266 ? 0.913 -15.363 -2.238 1.00 92.00 266 LYS A N 1
ATOM 2140 C CA . LYS A 1 266 ? 1.630 -14.303 -1.524 1.00 92.00 266 LYS A CA 1
ATOM 2141 C C . LYS A 1 266 ? 1.263 -14.232 -0.041 1.00 92.00 266 LYS A C 1
ATOM 2143 O O . LYS A 1 266 ? 1.711 -13.309 0.629 1.00 92.00 266 LYS A O 1
ATOM 2148 N N . GLN A 1 267 ? 0.473 -15.189 0.460 1.00 91.38 267 GLN A N 1
ATOM 2149 C CA . GLN A 1 267 ? -0.036 -15.227 1.836 1.00 91.38 267 GLN A CA 1
ATOM 2150 C C . GLN A 1 267 ? -0.784 -13.943 2.220 1.00 91.38 267 GLN A C 1
ATOM 2152 O O . GLN A 1 267 ? -0.770 -13.523 3.374 1.00 91.38 267 GLN A O 1
ATOM 2157 N N . ILE A 1 268 ? -1.434 -13.312 1.239 1.00 92.88 268 ILE A N 1
ATOM 2158 C CA . ILE A 1 268 ? -2.217 -12.105 1.467 1.00 92.88 268 ILE A CA 1
ATOM 2159 C C . ILE A 1 268 ? -3.561 -12.507 2.071 1.00 92.88 268 ILE A C 1
ATOM 2161 O O . ILE A 1 268 ? -4.275 -13.364 1.551 1.00 92.88 268 ILE A O 1
ATOM 2165 N N . SER A 1 269 ? -3.908 -11.832 3.154 1.00 89.81 269 SER A N 1
ATOM 2166 C CA . SER A 1 269 ? -5.133 -11.968 3.938 1.00 89.81 269 SER A CA 1
ATOM 2167 C C . SER A 1 269 ? -5.763 -10.592 4.172 1.00 89.81 269 SER A C 1
ATOM 2169 O O . SER A 1 269 ? -5.156 -9.557 3.904 1.00 89.81 269 SER A O 1
ATOM 2171 N N . GLN A 1 270 ? -6.985 -10.545 4.705 1.00 88.00 270 GLN A N 1
ATOM 2172 C CA . GLN A 1 270 ? -7.687 -9.279 4.962 1.00 88.00 270 GLN A CA 1
ATOM 2173 C C . GLN A 1 270 ? -6.966 -8.341 5.950 1.00 88.00 270 GLN A C 1
ATOM 2175 O O . GLN A 1 270 ? -7.175 -7.130 5.899 1.00 88.00 270 GLN A O 1
ATOM 2180 N N . ASP A 1 271 ? -6.126 -8.885 6.836 1.00 83.94 271 ASP A N 1
ATOM 2181 C CA . ASP A 1 271 ? -5.285 -8.132 7.775 1.00 83.94 271 ASP A CA 1
ATOM 2182 C C . ASP A 1 271 ? -3.907 -7.754 7.204 1.00 83.94 271 ASP A C 1
ATOM 2184 O O . ASP A 1 271 ? -3.120 -7.112 7.897 1.00 83.94 271 ASP A O 1
ATOM 2188 N N . SER A 1 272 ? -3.613 -8.102 5.947 1.00 89.25 272 SER A N 1
ATOM 2189 C CA . SER A 1 272 ? -2.351 -7.743 5.297 1.00 89.25 272 SER A CA 1
ATOM 2190 C C . SER A 1 272 ? -2.234 -6.241 5.025 1.00 89.25 272 SER A C 1
ATOM 2192 O O . SER A 1 272 ? -3.199 -5.565 4.662 1.00 89.25 272 SER A O 1
ATOM 2194 N N . GLU A 1 273 ? -1.013 -5.723 5.156 1.00 90.25 273 GLU A N 1
ATOM 2195 C CA . GLU A 1 273 ? -0.678 -4.325 4.885 1.00 90.25 273 GLU A CA 1
ATOM 2196 C C . GLU A 1 273 ? -0.194 -4.172 3.440 1.00 90.25 273 GLU A C 1
ATOM 2198 O O . GLU A 1 273 ? 0.958 -4.474 3.114 1.00 90.25 273 GLU A O 1
ATOM 2203 N N . ILE A 1 274 ? -1.093 -3.707 2.573 1.00 95.00 274 ILE A N 1
ATOM 2204 C CA . ILE A 1 274 ? -0.807 -3.462 1.159 1.00 95.00 274 ILE A CA 1
ATOM 2205 C C . ILE A 1 274 ? -0.700 -1.965 0.902 1.00 95.00 274 ILE A C 1
ATOM 2207 O O . ILE A 1 274 ? -1.577 -1.206 1.302 1.00 95.00 274 ILE A O 1
ATOM 2211 N N . PHE A 1 275 ? 0.329 -1.554 0.172 1.00 95.88 275 PHE A N 1
ATOM 2212 C CA . PHE A 1 275 ? 0.551 -0.177 -0.252 1.00 95.88 275 PHE A CA 1
ATOM 2213 C C . PHE A 1 275 ? 0.279 -0.038 -1.746 1.00 95.88 275 PHE A C 1
ATOM 2215 O O . PHE A 1 275 ? 0.687 -0.886 -2.539 1.00 95.88 275 PHE A O 1
ATOM 2222 N N . LEU A 1 276 ? -0.397 1.042 -2.118 1.00 96.88 276 LEU A N 1
ATOM 2223 C CA . LEU A 1 276 ? -0.592 1.486 -3.486 1.00 96.88 276 LEU A CA 1
ATOM 2224 C C . LEU A 1 276 ? 0.260 2.727 -3.724 1.00 96.88 276 LEU A C 1
ATOM 2226 O O . LEU A 1 276 ? 0.040 3.773 -3.120 1.00 96.88 276 LEU A O 1
ATOM 2230 N N . LEU A 1 277 ? 1.201 2.606 -4.648 1.00 94.56 277 LEU A N 1
ATOM 2231 C CA . LEU A 1 277 ? 2.112 3.669 -5.033 1.00 94.56 277 LEU A CA 1
ATOM 2232 C C . LEU A 1 277 ? 1.838 4.047 -6.487 1.00 94.56 277 LEU A C 1
ATOM 2234 O O . LEU A 1 277 ? 1.818 3.188 -7.370 1.00 94.56 277 LEU A O 1
ATOM 2238 N N . THR A 1 278 ? 1.623 5.336 -6.730 1.00 94.25 278 THR A N 1
ATOM 2239 C CA . THR A 1 278 ? 1.365 5.899 -8.067 1.00 94.25 278 THR A CA 1
ATOM 2240 C C . THR A 1 278 ? 2.430 6.884 -8.515 1.00 94.25 278 THR A C 1
ATOM 2242 O O . THR A 1 278 ? 2.459 7.260 -9.683 1.00 94.25 278 THR A O 1
ATOM 2245 N N . GLU A 1 279 ? 3.284 7.311 -7.590 1.00 92.69 279 GLU A N 1
ATOM 2246 C CA . GLU A 1 279 ? 4.315 8.297 -7.865 1.00 92.69 279 GLU A CA 1
ATOM 2247 C C . GLU A 1 279 ? 5.441 7.699 -8.716 1.00 92.69 279 GLU A C 1
ATOM 2249 O O . GLU A 1 279 ? 5.783 6.518 -8.557 1.00 92.69 279 GLU A O 1
ATOM 2254 N N . PRO A 1 280 ? 6.046 8.506 -9.602 1.00 93.88 280 PRO A N 1
ATOM 2255 C CA . PRO A 1 280 ? 7.210 8.083 -10.353 1.00 93.88 280 PRO A CA 1
ATOM 2256 C C . PRO A 1 280 ? 8.396 7.794 -9.438 1.00 93.88 280 PRO A C 1
ATOM 2258 O O . PRO A 1 280 ? 8.560 8.369 -8.360 1.00 93.88 280 PRO A O 1
ATOM 2261 N N . ARG A 1 281 ? 9.268 6.910 -9.913 1.00 92.56 281 ARG A N 1
ATOM 2262 C CA . ARG A 1 281 ? 10.494 6.524 -9.223 1.00 92.56 281 ARG A CA 1
ATOM 2263 C C . ARG A 1 281 ? 11.701 7.024 -9.997 1.00 92.56 281 ARG A C 1
ATOM 2265 O O . ARG A 1 281 ? 11.751 6.926 -11.221 1.00 92.56 281 ARG A O 1
ATOM 2272 N N . ASP A 1 282 ? 12.688 7.525 -9.267 1.00 93.44 282 ASP A N 1
ATOM 2273 C CA . ASP A 1 282 ? 13.970 7.869 -9.869 1.00 93.44 282 ASP A CA 1
ATOM 2274 C C . ASP A 1 282 ? 14.800 6.601 -10.069 1.00 93.44 282 ASP A C 1
ATOM 2276 O O . ASP A 1 282 ? 14.899 5.755 -9.174 1.00 93.44 282 ASP A O 1
ATOM 2280 N N . ILE A 1 283 ? 15.424 6.506 -11.235 1.00 94.38 283 ILE A N 1
ATOM 2281 C CA . ILE A 1 283 ? 16.342 5.439 -11.618 1.00 94.38 283 ILE A CA 1
ATOM 2282 C C . ILE A 1 283 ? 17.659 6.057 -12.083 1.00 94.38 283 ILE A C 1
ATOM 2284 O O . ILE A 1 283 ? 17.678 7.128 -12.696 1.00 94.38 283 ILE A O 1
ATOM 2288 N N . GLN A 1 284 ? 18.768 5.383 -11.787 1.00 95.06 284 GLN A N 1
ATOM 2289 C CA . GLN A 1 284 ? 20.080 5.717 -12.330 1.00 95.06 284 GLN A CA 1
ATOM 2290 C C . GLN A 1 284 ? 20.532 4.572 -13.222 1.00 95.06 284 GLN A C 1
ATOM 2292 O O . GLN A 1 284 ? 20.543 3.430 -12.780 1.00 95.06 284 GLN A O 1
ATOM 2297 N N . ILE A 1 285 ? 20.877 4.880 -14.467 1.00 96.56 285 ILE A N 1
ATOM 2298 C CA . ILE A 1 285 ? 21.230 3.892 -15.482 1.00 96.56 285 ILE A CA 1
ATOM 2299 C C . ILE A 1 285 ? 22.647 4.182 -15.958 1.00 96.56 285 ILE A C 1
ATOM 2301 O O . ILE A 1 285 ? 22.946 5.289 -16.414 1.00 96.56 285 ILE A O 1
ATOM 2305 N N . ARG A 1 286 ? 23.522 3.187 -15.853 1.00 96.38 286 ARG A N 1
ATOM 2306 C CA . ARG A 1 286 ? 24.883 3.239 -16.379 1.00 96.38 286 ARG A CA 1
ATOM 2307 C C . ARG A 1 286 ? 24.867 2.919 -17.868 1.00 96.38 286 ARG A C 1
ATOM 2309 O O . ARG A 1 286 ? 24.334 1.896 -18.293 1.00 96.38 286 ARG A O 1
ATOM 2316 N N . MET A 1 287 ? 25.460 3.799 -18.654 1.00 96.56 287 MET A N 1
ATOM 2317 C CA . MET A 1 287 ? 25.451 3.733 -20.110 1.00 96.56 287 MET A CA 1
ATOM 2318 C C . MET A 1 287 ? 26.774 3.154 -20.646 1.00 96.56 287 MET A C 1
ATOM 2320 O O . MET A 1 287 ? 27.795 3.231 -19.956 1.00 96.56 287 MET A O 1
ATOM 2324 N N . PRO A 1 288 ? 26.820 2.649 -21.897 1.00 94.75 288 PRO A N 1
ATOM 2325 C CA . PRO A 1 288 ? 28.042 2.092 -22.494 1.00 94.75 288 PRO A CA 1
ATOM 2326 C C . PRO A 1 288 ? 29.219 3.072 -22.606 1.00 94.75 288 PRO A C 1
ATOM 2328 O O . PRO A 1 288 ? 30.367 2.653 -22.691 1.00 94.75 288 PRO A O 1
ATOM 2331 N N . ASN A 1 289 ? 28.946 4.379 -22.627 1.00 92.81 289 ASN A N 1
ATOM 2332 C CA . ASN A 1 289 ? 29.959 5.441 -22.647 1.00 92.81 289 ASN A CA 1
ATOM 2333 C C . ASN A 1 289 ? 30.473 5.807 -21.237 1.00 92.81 289 ASN A C 1
ATOM 2335 O O . ASN A 1 289 ? 31.086 6.861 -21.069 1.00 92.81 289 ASN A O 1
ATOM 2339 N N . SER A 1 290 ? 30.180 4.982 -20.226 1.00 92.19 290 SER A N 1
ATOM 2340 C CA . SER A 1 290 ? 30.482 5.212 -18.806 1.00 92.19 290 SER A CA 1
ATOM 2341 C C . SER A 1 290 ? 29.758 6.407 -18.168 1.00 92.19 290 SER A C 1
ATOM 2343 O O . SER A 1 290 ? 30.042 6.751 -17.021 1.00 92.19 290 SER A O 1
ATOM 2345 N N . GLN A 1 291 ? 28.807 7.034 -18.865 1.00 95.06 291 GLN A N 1
ATOM 2346 C CA . GLN A 1 291 ? 27.935 8.057 -18.292 1.00 95.06 291 GLN A CA 1
ATOM 2347 C C . GLN A 1 291 ? 26.835 7.405 -17.447 1.00 95.06 291 GLN A C 1
ATOM 2349 O O . GLN A 1 291 ? 26.317 6.346 -17.793 1.00 95.06 291 GLN A O 1
ATOM 2354 N N . THR A 1 292 ? 26.418 8.078 -16.377 1.00 96.06 292 THR A N 1
ATOM 2355 C CA . THR A 1 292 ? 25.200 7.722 -15.640 1.00 96.06 292 THR A CA 1
ATOM 2356 C C . THR A 1 292 ? 24.080 8.683 -16.012 1.00 96.06 292 THR A C 1
ATOM 2358 O O . THR A 1 292 ? 24.212 9.896 -15.838 1.00 96.06 292 THR A O 1
ATOM 2361 N N . VAL A 1 293 ? 22.966 8.143 -16.495 1.00 96.75 293 VAL A N 1
ATOM 2362 C CA . VAL A 1 293 ? 21.739 8.891 -16.775 1.00 96.75 293 VAL A CA 1
ATOM 2363 C C . VAL A 1 293 ? 20.775 8.720 -15.607 1.00 96.75 293 VAL A C 1
ATOM 2365 O O . VAL A 1 293 ? 20.558 7.607 -15.134 1.00 96.75 293 VAL A O 1
ATOM 2368 N N . LYS A 1 294 ? 20.181 9.821 -15.139 1.00 96.19 294 LYS A N 1
ATOM 2369 C CA . LYS A 1 294 ? 19.131 9.801 -14.114 1.00 96.19 294 LYS A CA 1
ATOM 2370 C C . LYS A 1 294 ? 17.793 10.103 -14.770 1.00 96.19 294 LYS A C 1
ATOM 2372 O O . LYS A 1 294 ? 17.658 11.150 -15.395 1.00 96.19 294 LYS A O 1
ATOM 2377 N N . LEU A 1 295 ? 16.817 9.214 -14.619 1.00 96.06 295 LEU A N 1
ATOM 2378 C CA . LEU A 1 295 ? 15.465 9.407 -15.142 1.00 96.06 295 LEU A CA 1
ATOM 2379 C C . LEU A 1 295 ? 14.447 9.334 -14.010 1.00 96.06 295 LEU A C 1
ATOM 2381 O O . LEU A 1 295 ? 14.616 8.564 -13.070 1.00 96.06 295 LEU A O 1
ATOM 2385 N N . SER A 1 296 ? 13.365 10.095 -14.149 1.00 96.25 296 SER A N 1
ATOM 2386 C CA . SER A 1 296 ? 12.128 9.862 -13.408 1.00 96.25 296 SER A CA 1
ATOM 2387 C C . SER A 1 296 ? 11.200 9.021 -14.284 1.00 96.25 296 SER A C 1
ATOM 2389 O O . SER A 1 296 ? 10.954 9.380 -15.445 1.00 96.25 296 SER A O 1
ATOM 2391 N N . VAL A 1 297 ? 10.761 7.881 -13.752 1.00 96.25 297 VAL A N 1
ATOM 2392 C CA . VAL A 1 297 ? 10.054 6.825 -14.483 1.00 96.25 297 VAL A CA 1
ATOM 2393 C C . VAL A 1 297 ? 8.693 6.574 -13.852 1.00 96.25 297 VAL A C 1
ATOM 2395 O O . VAL A 1 297 ? 8.599 6.324 -12.649 1.00 96.25 297 VAL A O 1
ATOM 2398 N N . GLN A 1 298 ? 7.640 6.626 -14.662 1.00 96.75 298 GLN A N 1
ATOM 2399 C CA . GLN A 1 298 ? 6.282 6.297 -14.233 1.00 96.75 298 GLN A CA 1
ATOM 2400 C C . GLN A 1 298 ? 6.071 4.779 -14.174 1.00 96.75 298 GLN A C 1
ATOM 2402 O O . GLN A 1 298 ? 6.722 4.012 -14.882 1.00 96.75 298 GLN A O 1
ATOM 2407 N N . ASN A 1 299 ? 5.131 4.331 -13.340 1.00 95.81 299 ASN A N 1
ATOM 2408 C CA . ASN A 1 299 ? 4.836 2.903 -13.180 1.00 95.81 299 ASN A CA 1
ATOM 2409 C C . ASN A 1 299 ? 4.281 2.249 -14.457 1.00 95.81 299 ASN A C 1
ATOM 2411 O O . ASN A 1 299 ? 4.510 1.060 -14.673 1.00 95.81 299 ASN A O 1
ATOM 2415 N N . ASP A 1 300 ? 3.582 3.017 -15.292 1.00 96.38 300 ASP A N 1
ATOM 2416 C CA . ASP A 1 300 ? 2.968 2.567 -16.542 1.00 96.38 300 ASP A CA 1
ATOM 2417 C C . ASP A 1 300 ? 3.915 2.617 -17.751 1.00 96.38 300 ASP A C 1
ATOM 2419 O O . ASP A 1 300 ? 3.547 2.164 -18.835 1.00 96.38 300 ASP A O 1
ATOM 2423 N N . GLU A 1 301 ? 5.141 3.124 -17.588 1.00 97.38 301 GLU A N 1
ATOM 2424 C CA . GLU A 1 301 ? 6.148 3.067 -18.648 1.00 97.38 301 GLU A CA 1
ATOM 2425 C C . GLU A 1 301 ? 6.642 1.638 -18.864 1.00 97.38 301 GLU A C 1
ATOM 2427 O O . GLU A 1 301 ? 6.833 0.874 -17.914 1.00 97.38 301 GLU A O 1
ATOM 2432 N N . LYS A 1 302 ? 6.905 1.286 -20.124 1.00 97.19 302 LYS A N 1
ATOM 2433 C CA . LYS A 1 302 ? 7.568 0.031 -20.474 1.00 97.19 302 LYS A CA 1
ATOM 2434 C C . LYS A 1 302 ? 9.079 0.151 -20.316 1.00 97.19 302 LYS A C 1
ATOM 2436 O O . LYS A 1 302 ? 9.668 1.197 -20.592 1.00 97.19 302 LYS A O 1
ATOM 2441 N N . VAL A 1 303 ? 9.725 -0.958 -19.972 1.00 97.12 303 VAL A N 1
ATOM 2442 C CA . VAL A 1 303 ? 11.189 -1.087 -19.909 1.00 97.12 303 VAL A CA 1
ATOM 2443 C C . VAL A 1 303 ? 11.865 -0.611 -21.201 1.00 97.12 303 VAL A C 1
ATOM 2445 O O . VAL A 1 303 ? 12.857 0.119 -21.140 1.00 97.12 303 VAL A O 1
ATOM 2448 N N . GLY A 1 304 ? 11.331 -0.988 -22.369 1.00 97.00 304 GLY A N 1
ATOM 2449 C CA . GLY A 1 304 ? 11.885 -0.581 -23.665 1.00 97.00 304 GLY A CA 1
ATOM 2450 C C . GLY A 1 304 ? 11.862 0.937 -23.873 1.00 97.00 304 GLY A C 1
ATOM 2451 O O . GLY A 1 304 ? 12.863 1.522 -24.289 1.00 97.00 304 GLY A O 1
ATOM 2452 N N . ASP A 1 305 ? 10.764 1.595 -23.496 1.00 97.50 305 ASP A N 1
ATOM 2453 C CA . ASP A 1 305 ? 10.611 3.049 -23.631 1.00 97.50 305 ASP A CA 1
ATOM 2454 C C . ASP A 1 305 ? 11.587 3.805 -22.717 1.00 97.50 305 ASP A C 1
ATOM 2456 O O . ASP A 1 305 ? 12.225 4.778 -23.138 1.00 97.50 305 ASP A O 1
ATOM 2460 N N . VAL A 1 306 ? 11.774 3.316 -21.485 1.00 97.69 306 VAL A N 1
ATOM 2461 C CA . VAL A 1 306 ? 12.772 3.851 -20.546 1.00 97.69 306 VAL A CA 1
ATOM 2462 C C . VAL A 1 306 ? 14.187 3.690 -21.099 1.00 97.69 306 VAL A C 1
ATOM 2464 O O . VAL A 1 306 ? 14.986 4.627 -21.024 1.00 97.69 306 VAL A O 1
ATOM 2467 N N . SER A 1 307 ? 14.495 2.539 -21.704 1.00 97.44 307 SER A N 1
ATOM 2468 C CA . SER A 1 307 ? 15.796 2.285 -22.329 1.00 97.44 307 SER A CA 1
ATOM 2469 C C . SER A 1 307 ? 16.081 3.264 -23.474 1.00 97.44 307 SER A C 1
ATOM 2471 O O . SER A 1 307 ? 17.135 3.902 -23.499 1.00 97.44 307 SER A O 1
ATOM 2473 N N . ILE A 1 308 ? 15.111 3.476 -24.370 1.00 97.31 308 ILE A N 1
ATOM 2474 C CA . ILE A 1 308 ? 15.229 4.428 -25.486 1.00 97.31 308 ILE A CA 1
ATOM 2475 C C . ILE A 1 308 ? 15.425 5.861 -24.972 1.00 97.31 308 ILE A C 1
ATOM 2477 O O . ILE A 1 308 ? 16.275 6.595 -25.488 1.00 97.31 308 ILE A O 1
ATOM 2481 N N . ARG A 1 309 ? 14.672 6.272 -23.943 1.00 97.81 309 ARG A N 1
ATOM 2482 C CA . ARG A 1 309 ? 14.832 7.589 -23.302 1.00 97.81 309 ARG A CA 1
ATOM 2483 C C . ARG A 1 309 ? 16.232 7.769 -22.720 1.00 97.81 309 ARG A C 1
ATOM 2485 O O . ARG A 1 309 ? 16.837 8.818 -22.931 1.00 97.81 309 ARG A O 1
ATOM 2492 N N . ALA A 1 310 ? 16.760 6.758 -22.033 1.00 97.56 310 ALA A N 1
ATOM 2493 C CA . ALA A 1 310 ? 18.103 6.804 -21.464 1.00 97.56 310 ALA A CA 1
ATOM 2494 C C . ALA A 1 310 ? 19.184 6.928 -22.552 1.00 97.56 310 ALA A C 1
ATOM 2496 O O . ALA A 1 310 ? 20.076 7.770 -22.441 1.00 97.56 310 ALA A O 1
ATOM 2497 N N . CYS A 1 311 ? 19.069 6.160 -23.642 1.00 97.31 311 CYS A N 1
ATOM 2498 C CA . CYS A 1 311 ? 19.961 6.261 -24.802 1.00 97.31 311 CYS A CA 1
ATOM 2499 C C . CYS A 1 311 ? 19.935 7.658 -25.435 1.00 97.31 311 CYS A C 1
ATOM 2501 O O . CYS A 1 311 ? 20.991 8.205 -25.757 1.00 97.31 311 CYS A O 1
ATOM 2503 N N . ARG A 1 312 ? 18.749 8.271 -25.555 1.00 96.81 312 ARG A N 1
ATOM 2504 C CA . ARG A 1 312 ? 18.599 9.642 -26.064 1.00 96.81 312 ARG A CA 1
ATOM 2505 C C . ARG A 1 312 ? 19.328 10.660 -25.185 1.00 96.81 312 ARG A C 1
ATOM 2507 O O . ARG A 1 312 ? 20.060 11.488 -25.720 1.00 96.81 312 ARG A O 1
ATOM 2514 N N . GLU A 1 313 ? 19.167 10.571 -23.867 1.00 97.06 313 GLU A N 1
ATOM 2515 C CA . GLU A 1 313 ? 19.825 11.469 -22.905 1.00 97.06 313 GLU A CA 1
ATOM 2516 C C . GLU A 1 313 ? 21.357 11.320 -22.937 1.00 97.06 313 GLU A C 1
ATOM 2518 O O . GLU A 1 313 ? 22.094 12.303 -22.869 1.00 97.06 313 GLU A O 1
ATOM 2523 N N . ALA A 1 314 ? 21.846 10.090 -23.126 1.00 96.50 314 ALA A N 1
ATOM 2524 C CA . ALA A 1 314 ? 23.271 9.787 -23.269 1.00 96.50 314 ALA A CA 1
ATOM 2525 C C . ALA A 1 314 ? 23.839 10.057 -24.674 1.00 96.50 314 ALA A C 1
ATOM 2527 O O . ALA A 1 314 ? 25.044 9.914 -24.880 1.00 96.50 314 ALA A O 1
ATOM 2528 N N . LYS A 1 315 ? 22.992 10.426 -25.648 1.00 96.62 315 LYS A N 1
ATOM 2529 C CA . LYS A 1 315 ? 23.348 10.602 -27.069 1.00 96.62 315 LYS A CA 1
ATOM 2530 C C . LYS A 1 315 ? 23.961 9.340 -27.702 1.00 96.62 315 LYS A C 1
ATOM 2532 O O . LYS A 1 315 ? 24.923 9.422 -28.463 1.00 96.62 315 LYS A O 1
ATOM 2537 N N . ILE A 1 316 ? 23.396 8.172 -27.396 1.00 95.31 316 ILE A N 1
ATOM 2538 C CA . ILE A 1 316 ? 23.809 6.856 -27.912 1.00 95.31 316 ILE A CA 1
ATOM 2539 C C . ILE A 1 316 ? 22.697 6.281 -28.800 1.00 95.31 316 ILE A C 1
ATOM 2541 O O . ILE A 1 316 ? 21.515 6.451 -28.501 1.00 95.31 316 ILE A O 1
ATOM 2545 N N . ASN A 1 317 ? 23.060 5.579 -29.881 1.00 95.12 317 ASN A N 1
ATOM 2546 C CA . ASN A 1 317 ? 22.084 4.838 -30.686 1.00 95.12 317 ASN A CA 1
ATOM 2547 C C . ASN A 1 317 ? 21.535 3.640 -29.873 1.00 95.12 317 ASN A C 1
ATOM 2549 O O . ASN A 1 317 ? 22.342 2.807 -29.456 1.00 95.12 317 ASN A O 1
ATOM 2553 N N . PRO A 1 318 ? 20.209 3.531 -29.645 1.00 94.81 318 PRO A N 1
ATOM 2554 C CA . PRO A 1 318 ? 19.613 2.412 -28.913 1.00 94.81 318 PRO A CA 1
ATOM 2555 C C . PRO A 1 318 ? 19.712 1.051 -29.624 1.00 94.81 318 PRO A C 1
ATOM 2557 O O . PRO A 1 318 ? 19.470 0.029 -28.984 1.00 94.81 318 PRO A O 1
ATOM 2560 N N . ASP A 1 319 ? 20.057 1.002 -30.913 1.00 93.25 319 ASP A N 1
ATOM 2561 C CA . ASP A 1 319 ? 20.066 -0.241 -31.689 1.00 93.25 319 ASP A CA 1
ATOM 2562 C C . ASP A 1 319 ? 20.946 -1.336 -31.058 1.00 93.25 319 ASP A C 1
ATOM 2564 O O . ASP A 1 319 ? 22.161 -1.194 -30.884 1.00 93.25 319 ASP A O 1
ATOM 2568 N N . GLY A 1 320 ? 20.318 -2.472 -30.739 1.00 90.50 320 GLY A N 1
ATOM 2569 C CA . GLY A 1 320 ? 20.982 -3.637 -30.148 1.00 90.50 320 GLY A CA 1
ATOM 2570 C C . GLY A 1 320 ? 21.390 -3.473 -28.680 1.00 90.50 320 GLY A C 1
ATOM 2571 O O . GLY A 1 320 ? 22.101 -4.341 -28.158 1.00 90.50 320 GLY A O 1
ATOM 2572 N N . LEU A 1 321 ? 20.959 -2.392 -28.025 1.00 94.31 321 LEU A N 1
ATOM 2573 C CA . LEU A 1 321 ? 21.130 -2.161 -26.597 1.00 94.31 321 LEU A CA 1
ATOM 2574 C C . LEU A 1 321 ? 19.884 -2.589 -25.823 1.00 94.31 321 LEU A C 1
ATOM 2576 O O . LEU A 1 321 ? 18.758 -2.437 -26.288 1.00 94.31 321 LEU A O 1
ATOM 2580 N N . PHE A 1 322 ? 20.099 -3.113 -24.621 1.00 95.81 322 PHE A N 1
ATOM 2581 C CA . PHE A 1 322 ? 19.035 -3.593 -23.746 1.00 95.81 322 PHE A CA 1
ATOM 2582 C C . PHE A 1 322 ? 19.259 -3.094 -22.325 1.00 95.81 322 PHE A C 1
ATOM 2584 O O . PHE A 1 322 ? 20.404 -2.926 -21.908 1.00 95.81 322 PHE A O 1
ATOM 2591 N N . LEU A 1 323 ? 18.169 -2.873 -21.585 1.00 96.06 323 LEU A N 1
ATOM 2592 C CA . LEU A 1 323 ? 18.229 -2.560 -20.161 1.00 96.06 323 LEU A CA 1
ATOM 2593 C C . LEU A 1 323 ? 18.404 -3.849 -19.351 1.00 96.06 323 LEU A C 1
ATOM 2595 O O . LEU A 1 323 ? 17.661 -4.820 -19.523 1.00 96.06 323 LEU A O 1
ATOM 2599 N N . TYR A 1 324 ? 19.371 -3.829 -18.446 1.00 95.00 324 TYR A N 1
ATOM 2600 C CA . TYR A 1 324 ? 19.659 -4.893 -17.501 1.00 95.00 324 TYR A CA 1
ATOM 2601 C C . TYR A 1 324 ? 19.449 -4.385 -16.081 1.00 95.00 324 TYR A C 1
ATOM 2603 O O . TYR A 1 324 ? 19.737 -3.227 -15.782 1.00 95.00 324 TYR A O 1
ATOM 2611 N N . LYS A 1 325 ? 18.990 -5.279 -15.209 1.00 93.62 325 LYS A N 1
ATOM 2612 C CA . LYS A 1 325 ? 19.032 -5.117 -13.756 1.00 93.62 325 LYS A CA 1
ATOM 2613 C C . LYS A 1 325 ? 19.895 -6.235 -13.197 1.00 93.62 325 LYS A C 1
ATOM 2615 O O . LYS A 1 325 ? 19.615 -7.398 -13.478 1.00 93.62 325 LYS A O 1
ATOM 2620 N N . ASP A 1 326 ? 20.950 -5.899 -12.464 1.00 90.12 326 ASP A N 1
ATOM 2621 C CA . ASP A 1 326 ? 21.872 -6.878 -11.871 1.00 90.12 326 ASP A CA 1
ATOM 2622 C C . ASP A 1 326 ? 22.381 -7.911 -12.899 1.00 90.12 326 ASP A C 1
ATOM 2624 O O . ASP A 1 326 ? 22.460 -9.110 -12.633 1.00 90.12 326 ASP A O 1
ATOM 2628 N N . LYS A 1 327 ? 22.705 -7.437 -14.115 1.00 88.75 327 LYS A N 1
ATOM 2629 C CA . LYS A 1 327 ? 23.146 -8.238 -15.280 1.00 88.75 327 LYS A CA 1
ATOM 2630 C C . LYS A 1 327 ? 22.086 -9.167 -15.888 1.00 88.75 327 LYS A C 1
ATOM 2632 O O . LYS A 1 327 ? 22.397 -9.927 -16.805 1.00 88.75 327 LYS A O 1
ATOM 2637 N N . ILE A 1 328 ? 20.833 -9.091 -15.448 1.00 90.88 328 ILE A N 1
ATOM 2638 C CA . ILE A 1 328 ? 19.708 -9.823 -16.036 1.00 90.88 328 ILE A CA 1
ATOM 2639 C C . ILE A 1 328 ? 18.996 -8.912 -17.034 1.00 90.88 328 ILE A C 1
ATOM 2641 O O . ILE A 1 328 ? 18.560 -7.817 -16.674 1.00 90.88 328 ILE A O 1
ATOM 2645 N N . LYS A 1 329 ? 18.876 -9.360 -18.294 1.00 93.88 329 LYS A N 1
ATOM 2646 C CA . LYS A 1 329 ? 18.133 -8.619 -19.324 1.00 93.88 329 LYS A CA 1
ATOM 2647 C C . LYS A 1 329 ? 16.669 -8.525 -18.899 1.00 93.88 329 LYS A C 1
ATOM 2649 O O . LYS A 1 329 ? 16.032 -9.550 -18.658 1.00 93.88 329 LYS A O 1
ATOM 2654 N N . LEU A 1 330 ? 16.134 -7.311 -18.879 1.00 95.00 330 LEU A N 1
ATOM 2655 C CA . LEU A 1 330 ? 14.715 -7.080 -18.642 1.00 95.00 330 LEU A CA 1
ATOM 2656 C C . LEU A 1 330 ? 13.909 -7.267 -19.937 1.00 95.00 330 LEU A C 1
ATOM 2658 O O . LEU A 1 330 ? 14.383 -6.958 -21.033 1.00 95.00 330 LEU A O 1
ATOM 2662 N N . ASP A 1 331 ? 12.683 -7.776 -19.808 1.00 94.62 331 ASP A N 1
ATOM 2663 C CA . ASP A 1 331 ? 11.721 -7.811 -20.913 1.00 94.62 331 ASP A CA 1
ATOM 2664 C C . ASP A 1 331 ? 11.274 -6.381 -21.238 1.00 94.62 331 ASP A C 1
ATOM 2666 O O . ASP A 1 331 ? 10.783 -5.663 -20.371 1.00 94.62 331 ASP A O 1
ATOM 2670 N N . GLU A 1 332 ? 11.432 -5.974 -22.495 1.00 95.56 332 GLU A N 1
ATOM 2671 C CA . GLU A 1 332 ? 11.105 -4.635 -22.988 1.00 95.56 332 GLU A CA 1
ATOM 2672 C C . GLU A 1 332 ? 9.617 -4.294 -22.861 1.00 95.56 332 GLU A C 1
ATOM 2674 O O . GLU A 1 332 ? 9.277 -3.115 -22.774 1.00 95.56 332 GLU A O 1
ATOM 2679 N N . ASN A 1 333 ? 8.738 -5.300 -22.826 1.00 95.25 333 ASN A N 1
ATOM 2680 C CA . ASN A 1 333 ? 7.295 -5.109 -22.679 1.00 95.25 333 ASN A CA 1
ATOM 2681 C C . ASN A 1 333 ? 6.828 -5.052 -21.224 1.00 95.25 333 ASN A C 1
ATOM 2683 O O . ASN A 1 333 ? 5.659 -4.743 -20.978 1.00 95.25 333 ASN A O 1
ATOM 2687 N N . LEU A 1 334 ? 7.709 -5.351 -20.269 1.00 93.56 334 LEU A N 1
ATOM 2688 C CA . LEU A 1 334 ? 7.382 -5.278 -18.855 1.00 93.56 334 LEU A CA 1
ATOM 2689 C C . LEU A 1 334 ? 7.189 -3.818 -18.436 1.00 93.56 334 LEU A C 1
ATOM 2691 O O . LEU A 1 334 ? 7.938 -2.935 -18.858 1.00 93.56 334 LEU A O 1
ATOM 2695 N N . ILE A 1 335 ? 6.190 -3.570 -17.592 1.00 94.31 335 ILE A N 1
ATOM 2696 C CA . ILE A 1 335 ? 5.958 -2.247 -17.013 1.00 94.31 335 ILE A CA 1
ATOM 2697 C C . ILE A 1 335 ? 6.876 -2.013 -15.815 1.00 94.31 335 ILE A C 1
ATOM 2699 O O . ILE A 1 335 ? 7.131 -2.909 -15.007 1.00 94.31 335 ILE A O 1
ATOM 2703 N N . MET A 1 336 ? 7.342 -0.781 -15.663 1.00 94.75 336 MET A N 1
ATOM 2704 C CA . MET A 1 336 ? 8.274 -0.404 -14.604 1.00 94.75 336 MET A CA 1
ATOM 2705 C C . MET A 1 336 ? 7.646 -0.527 -13.209 1.00 94.75 336 MET A C 1
ATOM 2707 O O . MET A 1 336 ? 8.347 -0.793 -12.237 1.00 94.75 336 MET A O 1
ATOM 2711 N N . GLY A 1 337 ? 6.325 -0.399 -13.077 1.00 92.56 337 GLY A N 1
ATOM 2712 C CA . GLY A 1 337 ? 5.610 -0.585 -11.812 1.00 92.56 337 GLY A CA 1
ATOM 2713 C C . GLY A 1 337 ? 5.719 -1.997 -11.226 1.00 92.56 337 GLY A C 1
ATOM 2714 O O . GLY A 1 337 ? 5.679 -2.147 -10.005 1.00 92.56 337 GLY A O 1
ATOM 2715 N N . ASP A 1 338 ? 5.915 -3.015 -12.068 1.00 91.00 338 ASP A N 1
ATOM 2716 C CA . ASP A 1 338 ? 5.966 -4.425 -11.656 1.00 91.00 338 ASP A CA 1
ATOM 2717 C C . ASP A 1 338 ? 7.391 -4.912 -11.326 1.00 91.00 338 ASP A C 1
ATOM 2719 O O . ASP A 1 338 ? 7.575 -6.033 -10.845 1.00 91.00 338 ASP A O 1
ATOM 2723 N N . LEU A 1 339 ? 8.407 -4.074 -11.546 1.00 91.50 339 LEU A N 1
ATOM 2724 C CA . LEU A 1 339 ? 9.786 -4.370 -11.175 1.00 91.50 339 LEU A CA 1
ATOM 2725 C C . LEU A 1 339 ? 10.057 -3.980 -9.713 1.00 91.50 339 LEU A C 1
ATOM 2727 O O . LEU A 1 339 ? 9.861 -2.832 -9.285 1.00 91.50 339 LEU A O 1
ATOM 2731 N N . GLU A 1 340 ? 10.568 -4.948 -8.956 1.00 88.94 340 GLU A N 1
ATOM 2732 C CA . GLU A 1 340 ? 11.150 -4.732 -7.632 1.00 88.94 340 GLU A CA 1
ATOM 2733 C C . GLU A 1 340 ? 12.538 -4.122 -7.805 1.00 88.94 340 GLU A C 1
ATOM 2735 O O . GLU A 1 340 ? 13.407 -4.760 -8.393 1.00 88.94 340 GLU A O 1
ATOM 2740 N N . TRP A 1 341 ? 12.727 -2.889 -7.324 1.00 89.12 341 TRP A N 1
ATOM 2741 C CA . TRP A 1 341 ? 14.057 -2.312 -7.177 1.00 89.12 341 TRP A CA 1
ATOM 2742 C C . TRP A 1 341 ? 14.123 -1.268 -6.058 1.00 89.12 341 TRP A C 1
ATOM 2744 O O . TRP A 1 341 ? 13.142 -0.568 -5.784 1.00 89.12 341 TRP A O 1
ATOM 2754 N N . ASP A 1 342 ? 15.300 -1.157 -5.458 1.00 77.69 342 ASP A N 1
ATOM 2755 C CA . ASP A 1 342 ? 15.747 -0.135 -4.531 1.00 77.69 342 ASP A CA 1
ATOM 2756 C C . ASP A 1 342 ? 16.692 0.831 -5.259 1.00 77.69 342 ASP A C 1
ATOM 2758 O O . ASP A 1 342 ? 17.623 0.439 -5.962 1.00 77.69 342 ASP A O 1
ATOM 2762 N N . ARG A 1 343 ? 16.459 2.128 -5.053 1.00 68.50 343 ARG A N 1
ATOM 2763 C CA . ARG A 1 343 ? 17.256 3.229 -5.604 1.00 68.50 343 ARG A CA 1
ATOM 2764 C C . ARG A 1 343 ? 18.749 3.114 -5.265 1.00 68.50 343 ARG A C 1
ATOM 2766 O O . ARG A 1 343 ? 19.561 3.688 -5.986 1.00 68.50 343 ARG A O 1
ATOM 2773 N N . TRP A 1 344 ? 19.099 2.447 -4.164 1.00 69.31 344 TRP A N 1
ATOM 2774 C CA . TRP A 1 344 ? 20.463 2.441 -3.627 1.00 69.31 344 TRP A CA 1
ATOM 2775 C C . TRP A 1 344 ? 21.266 1.176 -3.911 1.00 69.31 344 TRP A C 1
ATOM 2777 O O . TRP A 1 344 ? 22.494 1.242 -3.910 1.00 69.31 344 TRP A O 1
ATOM 2787 N N . HIS A 1 345 ? 20.600 0.044 -4.128 1.00 75.25 345 HIS A N 1
ATOM 2788 C CA . HIS A 1 345 ? 21.262 -1.262 -4.153 1.00 75.25 345 HIS A CA 1
ATOM 2789 C C . HIS A 1 345 ? 21.253 -1.929 -5.525 1.00 75.25 345 HIS A C 1
ATOM 2791 O O . HIS A 1 345 ? 22.115 -2.767 -5.776 1.00 75.25 345 HIS A O 1
ATOM 2797 N N . ASP A 1 346 ? 20.322 -1.558 -6.404 1.00 85.19 346 ASP A N 1
ATOM 2798 C CA . ASP A 1 346 ? 20.206 -2.201 -7.709 1.00 85.19 346 ASP A CA 1
ATOM 2799 C C . ASP A 1 346 ? 21.019 -1.475 -8.778 1.00 85.19 346 ASP A C 1
ATOM 2801 O O . ASP A 1 346 ? 20.970 -0.246 -8.901 1.00 85.19 346 ASP A O 1
ATOM 2805 N N . ASP A 1 347 ? 21.744 -2.253 -9.583 1.00 89.12 347 ASP A N 1
ATOM 2806 C CA . ASP A 1 347 ? 22.534 -1.728 -10.692 1.00 89.12 347 ASP A CA 1
ATOM 2807 C C . ASP A 1 347 ? 21.757 -1.882 -11.998 1.00 89.12 347 ASP A C 1
ATOM 2809 O O . ASP A 1 347 ? 21.500 -2.997 -12.469 1.00 89.12 347 ASP A O 1
ATOM 2813 N N . PHE A 1 348 ? 21.385 -0.748 -12.589 1.00 95.69 348 PHE A N 1
ATOM 2814 C CA . PHE A 1 348 ? 20.788 -0.712 -13.915 1.00 95.69 348 PHE A CA 1
ATOM 2815 C C . PHE A 1 348 ? 21.833 -0.318 -14.944 1.00 95.69 348 PHE A C 1
ATOM 2817 O O . PHE A 1 348 ? 22.430 0.759 -14.863 1.00 95.69 348 PHE A O 1
ATOM 2824 N N . THR A 1 349 ? 22.013 -1.162 -15.954 1.00 95.88 349 THR A N 1
ATOM 2825 C CA . THR A 1 349 ? 22.946 -0.895 -17.050 1.00 95.88 349 THR A CA 1
ATOM 2826 C C . THR A 1 349 ? 22.254 -1.039 -18.396 1.00 95.88 349 THR A C 1
ATOM 2828 O O . THR A 1 349 ? 21.337 -1.842 -18.564 1.00 95.88 349 THR A O 1
ATOM 2831 N N . ILE A 1 350 ? 22.663 -0.224 -19.365 1.00 96.12 350 ILE A N 1
ATOM 2832 C CA . ILE A 1 350 ? 22.297 -0.416 -20.766 1.00 96.12 350 ILE A CA 1
ATOM 2833 C C . ILE A 1 350 ? 23.529 -0.897 -21.502 1.00 96.12 350 ILE A C 1
ATOM 2835 O O . ILE A 1 350 ? 24.544 -0.210 -21.535 1.00 96.12 350 ILE A O 1
ATOM 2839 N N . GLU A 1 351 ? 23.434 -2.077 -22.101 1.00 93.00 351 GLU A N 1
ATOM 2840 C CA . GLU A 1 351 ? 24.563 -2.741 -22.746 1.00 93.00 351 GLU A CA 1
ATOM 2841 C C . GLU A 1 351 ? 24.097 -3.527 -23.974 1.00 93.00 351 GLU A C 1
ATOM 2843 O O . GLU A 1 351 ? 22.904 -3.780 -24.170 1.00 93.00 351 GLU A O 1
ATOM 2848 N N . LYS A 1 352 ? 25.045 -3.929 -24.828 1.00 88.12 352 LYS A N 1
ATOM 2849 C CA . LYS A 1 352 ? 24.748 -4.832 -25.948 1.00 88.12 352 LYS A CA 1
ATOM 2850 C C . LYS A 1 352 ? 24.325 -6.205 -25.423 1.00 88.12 352 LYS A C 1
ATOM 2852 O O . LYS A 1 352 ? 24.620 -6.570 -24.287 1.00 88.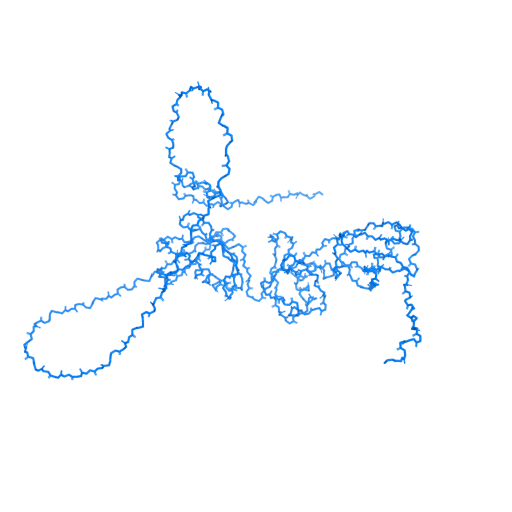12 352 LYS A O 1
ATOM 2857 N N . LYS A 1 353 ? 23.642 -6.996 -26.256 1.00 79.06 353 LYS A N 1
ATOM 2858 C CA . LYS A 1 353 ? 23.316 -8.395 -25.931 1.00 79.06 353 LYS A CA 1
ATOM 2859 C C . LYS A 1 353 ? 24.585 -9.156 -25.526 1.00 79.06 353 LYS A C 1
ATOM 2861 O O . LYS A 1 353 ? 25.443 -9.396 -26.375 1.00 79.06 353 LYS A O 1
ATOM 2866 N N . MET A 1 354 ? 24.690 -9.560 -24.260 1.00 65.75 354 MET A N 1
ATOM 2867 C CA . MET A 1 354 ? 25.756 -10.463 -23.828 1.00 65.75 354 MET A CA 1
ATOM 2868 C C . MET A 1 354 ? 25.462 -11.872 -24.353 1.00 65.75 354 MET A C 1
ATOM 2870 O O . MET A 1 354 ? 24.410 -12.446 -24.072 1.00 65.75 354 MET A O 1
ATOM 2874 N N . ILE A 1 355 ? 26.378 -12.421 -25.150 1.00 62.53 355 ILE A N 1
ATOM 2875 C CA . ILE A 1 355 ? 26.360 -13.827 -25.559 1.00 62.53 355 ILE A CA 1
ATOM 2876 C C . ILE A 1 355 ? 27.329 -14.554 -24.630 1.00 62.53 355 ILE A C 1
ATOM 2878 O O . ILE A 1 355 ? 28.541 -14.388 -24.745 1.00 62.53 355 ILE A O 1
ATOM 2882 N N . PHE A 1 356 ? 26.799 -15.345 -23.700 1.00 60.59 356 PHE A N 1
ATOM 2883 C CA . PHE A 1 356 ? 27.621 -16.244 -22.896 1.00 60.59 356 PHE A CA 1
ATOM 2884 C C . PHE A 1 356 ? 27.974 -17.465 -23.746 1.00 60.59 356 PHE A C 1
ATOM 2886 O O . PHE A 1 356 ? 27.106 -18.272 -24.075 1.00 60.59 356 PHE A O 1
ATOM 2893 N N . VAL A 1 357 ? 29.245 -17.590 -24.122 1.00 58.03 357 VAL A N 1
ATOM 2894 C CA . VAL A 1 357 ? 29.776 -18.816 -24.723 1.00 58.03 357 VAL A CA 1
ATOM 2895 C C . VAL A 1 357 ? 30.266 -19.694 -23.579 1.00 58.03 357 VAL A C 1
ATOM 2897 O O . VAL A 1 357 ? 31.299 -19.414 -22.977 1.00 58.03 357 VAL A O 1
ATOM 2900 N N . ILE A 1 358 ? 29.507 -20.741 -23.253 1.00 66.19 358 ILE A N 1
ATOM 2901 C CA . ILE A 1 358 ? 29.973 -21.779 -22.332 1.00 66.19 358 ILE A CA 1
ATOM 2902 C C . ILE A 1 358 ? 30.903 -22.688 -23.134 1.00 66.19 358 ILE A C 1
ATOM 2904 O O . ILE A 1 358 ? 30.449 -23.517 -23.922 1.00 66.19 358 ILE A O 1
ATOM 2908 N N . VAL A 1 359 ? 32.210 -22.498 -22.968 1.00 63.06 359 VAL A N 1
ATOM 2909 C CA . VAL A 1 359 ? 33.215 -23.412 -23.514 1.00 63.06 359 VAL A CA 1
ATOM 2910 C C . VAL A 1 359 ? 33.278 -24.613 -22.579 1.00 63.06 359 VAL A C 1
ATOM 2912 O O . VAL A 1 359 ? 33.857 -24.522 -21.501 1.00 63.06 359 VAL A O 1
ATOM 2915 N N . LYS A 1 360 ? 32.657 -25.728 -22.971 1.00 61.34 360 LYS A N 1
ATOM 2916 C CA . LYS A 1 360 ? 32.867 -27.007 -22.286 1.00 61.34 360 LYS A CA 1
ATOM 2917 C C . LYS A 1 360 ? 34.287 -27.477 -22.583 1.00 61.34 360 LYS A C 1
ATOM 2919 O O . LYS A 1 360 ? 34.633 -27.685 -23.746 1.00 61.34 360 LYS A O 1
ATOM 2924 N N . THR A 1 361 ? 35.117 -27.603 -21.555 1.00 62.69 361 THR A N 1
ATOM 2925 C CA . THR A 1 361 ? 36.423 -28.251 -21.684 1.00 62.69 361 THR A CA 1
ATOM 2926 C C . THR A 1 361 ? 36.237 -29.776 -21.687 1.00 62.69 361 THR A C 1
ATOM 2928 O O . THR A 1 361 ? 35.319 -30.278 -21.037 1.00 62.69 361 THR A O 1
ATOM 2931 N N . PRO A 1 362 ? 37.088 -30.546 -22.395 1.00 68.19 362 PRO A N 1
ATOM 2932 C CA . PRO A 1 362 ? 36.934 -32.002 -22.550 1.00 68.19 362 PRO A CA 1
ATOM 2933 C C . PRO A 1 362 ? 36.984 -32.828 -21.251 1.00 68.19 362 PRO A C 1
ATOM 2935 O O . PRO A 1 362 ? 36.814 -34.044 -21.294 1.00 68.19 362 PRO A O 1
ATOM 2938 N N . GLU A 1 363 ? 37.251 -32.204 -20.103 1.00 57.16 363 GLU A N 1
ATOM 2939 C CA . GLU A 1 363 ? 37.335 -32.886 -18.809 1.00 57.16 363 GLU A CA 1
ATOM 2940 C C . GLU A 1 363 ? 35.953 -33.179 -18.194 1.00 57.16 363 GLU A C 1
ATOM 2942 O O . GLU A 1 363 ? 35.850 -34.064 -17.350 1.00 57.16 363 GLU A O 1
ATOM 2947 N N . GLU A 1 364 ? 34.878 -32.532 -18.661 1.00 54.84 364 GLU A N 1
ATOM 2948 C CA . GLU A 1 364 ? 33.514 -32.720 -18.128 1.00 54.84 364 GLU A CA 1
ATOM 2949 C C . GLU A 1 364 ? 32.671 -33.782 -18.869 1.00 54.84 364 GLU A C 1
ATOM 2951 O O . GLU A 1 364 ? 31.555 -34.074 -18.451 1.00 54.84 364 GLU A O 1
ATOM 2956 N N . GLU A 1 365 ? 33.178 -34.411 -19.938 1.00 50.94 365 GLU A N 1
ATOM 2957 C CA . GLU A 1 365 ? 32.470 -35.500 -20.654 1.00 50.94 365 GLU A CA 1
ATOM 2958 C C . GLU A 1 365 ? 32.797 -36.914 -20.127 1.00 50.94 365 GLU A C 1
ATOM 2960 O O . GLU A 1 365 ? 32.383 -37.913 -20.716 1.00 50.94 365 GLU A O 1
ATOM 2965 N N . LYS A 1 366 ? 33.532 -37.028 -19.010 1.00 50.88 366 LYS A N 1
ATOM 2966 C CA . LYS A 1 366 ? 33.914 -38.320 -18.402 1.00 50.88 366 LYS A CA 1
ATOM 2967 C C . LYS A 1 366 ? 33.464 -38.506 -16.947 1.00 50.88 366 LYS A C 1
ATOM 2969 O O . LYS A 1 366 ? 34.148 -39.188 -16.184 1.00 50.88 366 LYS A O 1
ATOM 2974 N N . SER A 1 367 ? 32.331 -37.945 -16.533 1.00 45.41 367 SER A N 1
ATOM 2975 C CA . SER A 1 367 ? 31.712 -38.280 -15.236 1.00 45.41 367 SER A CA 1
ATOM 2976 C C . SER A 1 367 ? 30.235 -38.593 -15.365 1.00 45.41 367 SER A C 1
ATOM 2978 O O . SER A 1 367 ? 29.532 -37.818 -16.048 1.00 45.41 367 SER A O 1
#

pLDDT: mean 78.42, std 21.51, range [31.0, 98.06]

Organism: NCBI:txid222440

Radius of gyration: 34.31 Å; chains: 1; bounding box: 81×80×98 Å

InterPro domains:
  IPR000626 Ubiquitin-like domain [PS50053] (202-279)
  IPR029071 Ubiquitin-like domain superfamily [SSF54236] (212-280)